Protein 5XLN (pdb70)

Secondary structure (DSSP, 8-state):
----PPTT--EEEEEEEEEEEE---TTSEEEEEEEEHHHHHHHHTTSPPGGG--SSEEEEEEETT--SSTTSTTTTT-EEEEEEEETT-HHHHHHHHHHHHHTTTT--TT-EEEEEEEE-SSEEEEEEEES-TT-HHHHHHHHHHHHHHH---TT---EEEETT-/---S----HHHHHHHHHHHHHTTS--

B-factor: mean 30.81, std 16.88, range [11.83, 110.29]

Foldseek 3Di:
DDAEDDPPFAFWPFKKWKWKAFPVLVNIGTDDIHTGPVVVVVSVVPDDQLLVDQGWMKMKMFGPPARPDCPGLQNVQKWKKKFKAFRPQRRLQVVLVVVCVRRVVLVLPQFWTIKMWTRDNGIIMIMTMTRHHPPVVSVVSNVVSSCVRRVDDPVGDMDMGRNVD/DDDPDDADPVRVVVVVVVVVPPPDPD

Organism: Homo sapiens (NCBI:txid9606)

Nearest PDB structures (foldseek):
  5xln-assembly1_A  TM=1.006E+00  e=6.085E-38  Homo sapiens
  5nvm-assembly2_C  TM=9.903E-01  e=6.032E-32  Homo sapiens
  5nvn-assembly2_C  TM=9.795E-01  e=1.051E-31  Homo sapiens
  5nvk-assembly1_A  TM=9.847E-01  e=4.905E-31  Homo sapiens
  5nvm-assembly1_A  TM=9.700E-01  e=2.816E-31  Homo sapiens

GO terms:
  GO:0005515 protein binding (F, IPI)
  GO:0000340 RNA 7-methylguanosine cap binding (F, IDA)
  GO:0045947 negative regulation of translational initiation (P, IDA)
  GO:0060339 negative regulation of type I interferon-mediated signaling pathway (P, IDA)
  GO:0072344 rescue of stalled cytosolic ribosome (P, IDA)
  GO:0017148 negative regulation of translation (P, IMP)
  GO:0035278 miRNA-mediated gene silencing by inhibition of translation (P, IDA)
  GO:0000932 P-body (C, IDA)
  GO:0005737 cytoplasm (C, IDA)
  GO:0031625 ubiquitin protein ligase binding (F, IPI)
  GO:0008135 translation factor activity, RNA binding (F, TAS)
  GO:0000339 RNA cap binding (F, TAS)
  GO:0005829 cytosol (C, TAS)
  GO:0005829 cytosol (C, IDA)
  GO:0098808 mRNA cap binding (F, IDA)
  GO:0003723 RNA binding (F, HDA)

CATH classification: 3.30.760.10

Structure (mmCIF, N/CA/C/O backbone):
data_5XLN
#
_entry.id   5XLN
#
_cell.length_a   49.369
_cell.length_b   60.569
_cell.length_c   85.237
_cell.angle_alpha   90.00
_cell.angle_beta   90.00
_cell.angle_gamma   90.00
#
_symmetry.space_group_name_H-M   'P 21 21 21'
#
loop_
_entity.id
_entity.type
_entity.pdbx_description
1 polymer 'Eukaryotic translation initiation factor 4E type 2'
2 polymer 'Threonine--tRNA ligase, cytoplasmic'
3 water water
#
loop_
_atom_site.group_PDB
_atom_site.id
_atom_site.type_symbol
_atom_site.label_atom_id
_atom_site.label_alt_id
_atom_site.label_comp_id
_atom_site.label_asym_id
_atom_site.label_entity_id
_atom_site.label_seq_id
_atom_site.pdbx_PDB_ins_code
_atom_site.Cartn_x
_atom_site.Cartn_y
_atom_site.Cartn_z
_atom_site.occupancy
_atom_site.B_iso_or_equiv
_atom_site.auth_seq_id
_atom_site.auth_comp_id
_atom_site.auth_asym_id
_atom_site.auth_atom_id
_atom_site.pdbx_PDB_model_num
ATOM 1 N N . LYS A 1 1 ? -10.838 -38.609 -6.963 1.00 49.36 45 LYS A N 1
ATOM 2 C CA . LYS A 1 1 ? -9.916 -37.623 -6.407 1.00 55.66 45 LYS A CA 1
ATOM 3 C C . LYS A 1 1 ? -9.405 -36.658 -7.486 1.00 44.29 45 LYS A C 1
ATOM 4 O O . LYS A 1 1 ? -8.726 -35.683 -7.179 1.00 46.64 45 LYS A O 1
ATOM 10 N N . ALA A 1 2 ? -9.728 -36.932 -8.747 1.00 36.52 46 ALA A N 1
ATOM 11 C CA . ALA A 1 2 ? -9.313 -36.056 -9.843 1.00 35.52 46 ALA A CA 1
ATOM 12 C C . ALA A 1 2 ? -9.896 -34.647 -9.692 1.00 27.67 46 ALA A C 1
ATOM 13 O O . ALA A 1 2 ? -11.072 -34.488 -9.388 1.00 27.66 46 ALA A O 1
ATOM 15 N N . VAL A 1 3 ? -9.073 -33.628 -9.919 1.00 24.27 47 VAL A N 1
ATOM 16 C CA . VAL A 1 3 ? -9.557 -32.255 -9.862 1.00 31.16 47 VAL A CA 1
ATOM 17 C C . VAL A 1 3 ? -10.250 -31.912 -11.182 1.00 24.40 47 VAL A C 1
ATOM 18 O O . VAL A 1 3 ? -9.661 -32.052 -12.255 1.00 20.73 47 VAL A O 1
ATOM 22 N N . VAL A 1 4 ? -11.507 -31.477 -11.101 1.00 19.68 48 VAL A N 1
ATOM 23 C CA . VAL A 1 4 ? -12.305 -31.193 -12.293 1.00 20.80 48 VAL A CA 1
ATOM 24 C C . VAL A 1 4 ? -13.098 -29.887 -12.138 1.00 25.46 48 VAL A C 1
ATOM 25 O O . VAL A 1 4 ? -13.358 -29.458 -11.016 1.00 24.43 48 VAL A O 1
ATOM 29 N N . PRO A 1 5 ? -13.484 -29.249 -13.266 1.00 22.89 49 PRO A N 1
ATOM 30 C CA . PRO A 1 5 ? -14.284 -28.020 -13.144 1.00 28.31 49 PRO A CA 1
ATOM 31 C C . PRO A 1 5 ? -15.608 -28.292 -12.429 1.00 31.43 49 PRO A C 1
ATOM 32 O O . PRO A 1 5 ? -16.224 -29.335 -12.648 1.00 26.72 49 PRO A O 1
ATOM 36 N N . GLY A 1 6 ? -16.025 -27.375 -11.567 1.00 25.14 50 GLY A N 1
ATOM 37 C CA . GLY A 1 6 ? -17.321 -27.485 -10.924 1.00 27.78 50 GLY A CA 1
ATOM 38 C C . GLY A 1 6 ? -18.431 -27.150 -11.897 1.00 34.32 50 GLY A C 1
ATOM 39 O O . GLY A 1 6 ? -18.177 -26.636 -12.986 1.00 30.10 50 GLY A O 1
ATOM 40 N N . PRO A 1 7 ? -19.679 -27.441 -11.511 1.00 42.14 51 PRO A N 1
ATOM 41 C CA . PRO A 1 7 ? -20.806 -27.109 -12.386 1.00 44.65 51 PRO A CA 1
ATOM 42 C C . PRO A 1 7 ? -20.874 -25.606 -12.665 1.00 33.95 51 PRO A C 1
ATOM 43 O O . PRO A 1 7 ? -20.628 -24.800 -11.765 1.00 38.01 51 PRO A O 1
ATOM 47 N N . ALA A 1 8 ? -21.167 -25.264 -13.915 1.00 27.29 52 ALA A N 1
ATOM 48 C CA . ALA A 1 8 ? -21.271 -23.883 -14.390 1.00 29.50 52 ALA A CA 1
ATOM 49 C C . ALA A 1 8 ? -19.959 -23.101 -14.300 1.00 28.52 52 ALA A C 1
ATOM 50 O O . ALA A 1 8 ? -19.960 -21.877 -14.431 1.00 34.98 52 ALA A O 1
ATOM 52 N N . GLU A 1 9 ? -18.841 -23.789 -14.084 1.00 25.68 53 GLU A N 1
ATOM 53 C CA . GLU A 1 9 ? -17.547 -23.100 -14.083 1.00 23.07 53 GLU A CA 1
ATOM 54 C C . GLU A 1 9 ? -16.924 -23.097 -15.485 1.00 26.47 53 GLU A C 1
ATOM 55 O O . GLU A 1 9 ? -17.319 -23.874 -16.358 1.00 26.95 53 GLU A O 1
ATOM 61 N N . HIS A 1 10 ? -15.970 -22.195 -15.700 1.00 20.89 54 HIS A N 1
ATOM 62 C CA . HIS A 1 10 ? -15.287 -22.060 -16.983 1.00 18.22 54 HIS A CA 1
ATOM 63 C C . HIS A 1 10 ? -14.040 -22.937 -16.981 1.00 19.38 54 HIS A C 1
ATOM 64 O O . HIS A 1 10 ? -13.054 -22.589 -16.353 1.00 20.39 54 HIS A O 1
ATOM 71 N N . PRO A 1 11 ? -14.085 -24.083 -17.678 1.00 18.63 55 PRO A N 1
ATOM 72 C CA . PRO A 1 11 ? -12.966 -25.031 -17.616 1.00 17.69 55 PRO A CA 1
ATOM 73 C C . PRO A 1 11 ? -11.673 -24.479 -18.197 1.00 22.77 55 PRO A C 1
ATOM 74 O O . PRO A 1 11 ? -11.703 -23.636 -19.090 1.00 20.23 55 PRO A O 1
ATOM 78 N N . LEU A 1 12 ? -10.552 -24.984 -17.700 1.00 17.55 56 LEU A N 1
ATOM 79 C CA . LEU A 1 12 ? -9.250 -24.680 -18.270 1.00 16.42 56 LEU A CA 1
ATOM 80 C C . LEU A 1 12 ? -8.845 -25.812 -19.210 1.00 18.56 56 LEU A C 1
ATOM 81 O O . LEU A 1 12 ? -9.362 -26.926 -19.111 1.00 18.46 56 LEU A O 1
ATOM 86 N N . GLN A 1 13 ? -7.912 -25.518 -20.108 1.00 18.84 57 GLN A N 1
ATOM 87 C CA . GLN A 1 13 ? -7.412 -26.504 -21.059 1.00 22.27 57 GLN A CA 1
ATOM 88 C C . GLN A 1 13 ? -6.548 -27.570 -20.367 1.00 21.49 57 GLN A C 1
ATOM 89 O O . GLN A 1 13 ? -6.426 -28.697 -20.856 1.00 17.89 57 GLN A O 1
ATOM 95 N N . TYR A 1 14 ? -5.938 -27.196 -19.241 1.00 19.33 58 TYR A N 1
ATOM 96 C CA . TYR A 1 14 ? -5.159 -28.124 -18.416 1.00 20.71 58 TYR A CA 1
ATOM 97 C C . TYR A 1 14 ? -5.459 -27.861 -16.955 1.00 19.90 58 TYR A C 1
ATOM 98 O O . TYR A 1 14 ? -5.857 -26.747 -16.609 1.00 18.41 58 TYR A O 1
ATOM 107 N N . ASN A 1 15 ? -5.262 -28.864 -16.102 1.00 17.16 59 ASN A N 1
ATOM 108 C CA . ASN A 1 15 ? -5.169 -28.608 -14.666 1.00 15.95 59 ASN A CA 1
ATOM 109 C C . ASN A 1 15 ? -3.836 -27.946 -14.407 1.00 13.23 59 ASN A C 1
ATOM 110 O O . ASN A 1 15 ? -2.856 -28.305 -15.062 1.00 17.04 59 ASN A O 1
ATOM 115 N N . TYR A 1 16 ? -3.799 -27.005 -13.460 1.00 12.86 60 TYR A N 1
ATOM 116 C CA . TYR A 1 16 ? -2.547 -26.379 -13.027 1.00 15.92 60 TYR A CA 1
ATOM 117 C C . TYR A 1 16 ? -2.381 -26.516 -11.528 1.00 17.95 60 TYR A C 1
ATOM 118 O O . TYR A 1 16 ? -3.363 -26.629 -10.800 1.00 16.87 60 TYR A O 1
ATOM 127 N N . THR A 1 17 ? -1.129 -26.449 -11.085 1.00 16.76 61 THR A N 1
ATOM 128 C CA . THR A 1 17 ? -0.773 -26.609 -9.681 1.00 12.73 61 THR A CA 1
ATOM 129 C C . THR A 1 17 ? 0.107 -25.442 -9.256 1.00 14.59 61 THR A C 1
ATOM 130 O O . THR A 1 17 ? 1.126 -25.188 -9.899 1.00 13.90 61 THR A O 1
ATOM 134 N N . PHE A 1 18 ? -0.290 -24.748 -8.187 1.00 15.84 62 PHE A N 1
ATOM 135 C CA . PHE A 1 18 ? 0.540 -23.725 -7.532 1.00 17.81 62 PHE A CA 1
ATOM 136 C C . PHE A 1 18 ? 1.534 -24.378 -6.588 1.00 16.55 62 PHE A C 1
ATOM 137 O O . PHE A 1 18 ? 1.158 -25.253 -5.796 1.00 18.00 62 PHE A O 1
ATOM 145 N N . TRP A 1 19 ? 2.784 -23.925 -6.653 1.00 15.87 63 TRP A N 1
ATOM 146 C CA . TRP A 1 19 ? 3.831 -24.324 -5.717 1.00 17.21 63 TRP A CA 1
ATOM 147 C C . TRP A 1 19 ? 4.475 -23.080 -5.113 1.00 13.66 63 TRP A C 1
ATOM 148 O O . TRP A 1 19 ? 4.363 -21.989 -5.661 1.00 17.65 63 TRP A O 1
ATOM 159 N N . TYR A 1 20 ? 5.200 -23.250 -4.016 1.00 15.37 64 TYR A N 1
ATOM 160 C CA . TYR A 1 20 ? 6.032 -22.155 -3.542 1.00 15.86 64 TYR A CA 1
ATOM 161 C C . TYR A 1 20 ? 7.327 -22.694 -2.980 1.00 16.26 64 TYR A C 1
ATOM 162 O O . TYR A 1 20 ? 7.444 -23.875 -2.652 1.00 22.37 64 TYR A O 1
ATOM 171 N N . SER A 1 21 ? 8.315 -21.821 -2.881 1.00 17.40 65 SER A N 1
ATOM 172 C CA . SER A 1 21 ? 9.470 -22.142 -2.074 1.00 19.02 65 SER A CA 1
ATOM 173 C C . SER A 1 21 ? 9.957 -20.869 -1.375 1.00 18.85 65 SER A C 1
ATOM 174 O O . SER A 1 21 ? 9.657 -19.742 -1.783 1.00 19.04 65 SER A O 1
ATOM 177 N N . ARG A 1 22 ? 10.645 -21.085 -0.271 1.00 21.28 66 ARG A N 1
ATOM 178 C CA . ARG A 1 22 ? 11.188 -20.013 0.543 1.00 21.45 66 ARG A CA 1
ATOM 179 C C . ARG A 1 22 ? 12.548 -20.493 1.026 1.00 27.49 66 ARG A C 1
ATOM 180 O O . ARG A 1 22 ? 12.667 -21.603 1.531 1.00 32.26 66 ARG A O 1
ATOM 188 N N . ARG A 1 23 ? 13.572 -19.672 0.845 1.00 25.96 67 ARG A N 1
ATOM 189 C CA . ARG A 1 23 ? 14.911 -20.045 1.250 1.00 28.95 67 ARG A CA 1
ATOM 190 C C . ARG A 1 23 ? 15.042 -19.875 2.758 1.00 29.84 67 ARG A C 1
ATOM 191 O O . ARG A 1 23 ? 14.956 -18.764 3.263 1.00 32.23 67 ARG A O 1
ATOM 199 N N . THR A 1 24 ? 15.218 -20.978 3.477 1.00 41.16 68 THR A N 1
ATOM 200 C CA . THR A 1 24 ? 15.278 -20.921 4.941 1.00 54.88 68 THR A CA 1
ATOM 201 C C . THR A 1 24 ? 16.416 -21.763 5.514 1.00 51.07 68 THR A C 1
ATOM 202 O O . THR A 1 24 ? 17.139 -22.430 4.774 1.00 46.82 68 THR A O 1
ATOM 206 N N . GLU A 1 35 ? 14.575 -32.068 -3.126 1.00 90.87 79 GLU A N 1
ATOM 207 C CA . GLU A 1 35 ? 13.474 -31.513 -3.906 1.00 91.42 79 GLU A CA 1
ATOM 208 C C . GLU A 1 35 ? 12.507 -30.738 -3.029 1.00 92.64 79 GLU A C 1
ATOM 209 O O . GLU A 1 35 ? 12.074 -29.643 -3.393 1.00 95.95 79 GLU A O 1
ATOM 215 N N . GLN A 1 36 ? 12.167 -31.310 -1.874 1.00 89.00 80 GLN A N 1
ATOM 216 C CA . GLN A 1 36 ? 11.072 -30.805 -1.041 1.00 86.80 80 GLN A CA 1
ATOM 217 C C . GLN A 1 36 ? 11.274 -29.373 -0.534 1.00 78.86 80 GLN A C 1
ATOM 218 O O . GLN A 1 36 ? 10.603 -28.926 0.398 1.00 83.96 80 GLN A O 1
ATOM 224 N N . ASN A 1 37 ? 12.211 -28.668 -1.154 1.00 66.05 81 ASN A N 1
ATOM 225 C CA . ASN A 1 37 ? 12.292 -27.222 -1.063 1.00 60.60 81 ASN A CA 1
ATOM 226 C C . ASN A 1 37 ? 11.045 -26.595 -1.694 1.00 47.00 81 ASN A C 1
ATOM 227 O O . ASN A 1 37 ? 10.545 -25.565 -1.229 1.00 47.82 81 ASN A O 1
ATOM 232 N N . ILE A 1 38 ? 10.534 -27.245 -2.741 1.00 28.57 82 ILE A N 1
ATOM 233 C CA . ILE A 1 38 ? 9.378 -26.734 -3.470 1.00 23.72 82 ILE A CA 1
ATOM 234 C C . ILE A 1 38 ? 8.109 -27.500 -3.103 1.00 36.23 82 ILE A C 1
ATOM 235 O O . ILE A 1 38 ? 7.991 -28.694 -3.403 1.00 32.49 82 ILE A O 1
ATOM 240 N N . LYS A 1 39 ? 7.154 -26.802 -2.488 1.00 23.73 83 LYS A N 1
ATOM 241 C CA . LYS A 1 39 ? 5.960 -27.439 -1.930 1.00 25.42 83 LYS A CA 1
ATOM 242 C C . LYS A 1 39 ? 4.670 -27.080 -2.659 1.00 25.55 83 LYS A C 1
ATOM 243 O O . LYS A 1 39 ? 4.475 -25.926 -3.043 1.00 20.91 83 LYS A O 1
ATOM 249 N N . GLN A 1 40 ? 3.775 -28.058 -2.816 1.00 23.02 84 GLN A N 1
ATOM 250 C CA . GLN A 1 40 ? 2.495 -27.820 -3.492 1.00 22.02 84 GLN A CA 1
ATOM 251 C C . GLN A 1 40 ? 1.538 -27.053 -2.611 1.00 22.43 84 GLN A C 1
ATOM 252 O O . GLN A 1 40 ? 1.447 -27.292 -1.402 1.00 26.16 84 GLN A O 1
ATOM 258 N N . ILE A 1 41 ? 0.802 -26.151 -3.235 1.00 15.69 85 ILE A N 1
ATOM 259 C CA . ILE A 1 41 ? -0.265 -25.419 -2.551 1.00 20.63 85 ILE A CA 1
ATOM 260 C C . ILE A 1 41 ? -1.618 -26.030 -2.920 1.00 24.01 85 ILE A C 1
ATOM 261 O O . ILE A 1 41 ? -2.459 -26.286 -2.063 1.00 21.84 85 ILE A O 1
ATOM 266 N N . GLY A 1 42 ? -1.821 -26.281 -4.207 1.00 21.70 86 GLY A N 1
ATOM 267 C CA . GLY A 1 42 ? -3.082 -26.856 -4.645 1.00 22.97 86 GLY A CA 1
ATOM 268 C C . GLY A 1 42 ? -3.237 -26.880 -6.148 1.00 20.67 86 GLY A C 1
ATOM 269 O O . GLY A 1 42 ? -2.467 -26.247 -6.858 1.00 15.60 86 GLY A O 1
ATOM 270 N N . THR A 1 43 ? -4.236 -27.618 -6.620 1.00 17.88 87 THR A N 1
ATOM 271 C CA . THR A 1 43 ? -4.456 -27.853 -8.047 1.00 23.23 87 THR A CA 1
ATOM 272 C C . THR A 1 43 ? -5.856 -27.369 -8.428 1.00 19.47 87 THR A C 1
ATOM 273 O O . THR A 1 43 ? -6.782 -27.535 -7.648 1.00 19.29 87 THR A O 1
ATOM 277 N N . PHE A 1 44 ? -6.012 -26.739 -9.597 1.00 17.35 88 PHE A N 1
ATOM 278 C CA . PHE A 1 44 ? -7.321 -26.232 -10.003 1.00 16.01 88 PHE A CA 1
ATOM 279 C C . PHE A 1 44 ? -7.590 -26.502 -11.481 1.00 18.79 88 PHE A C 1
ATOM 280 O O . PHE A 1 44 ? -6.662 -26.706 -12.256 1.00 18.72 88 PHE A O 1
ATOM 288 N N . ALA A 1 45 ? -8.866 -26.476 -11.859 1.00 17.30 89 ALA A N 1
ATOM 289 C CA . ALA A 1 45 ? -9.316 -26.966 -13.164 1.00 17.28 89 ALA A CA 1
ATOM 290 C C . ALA A 1 45 ? -10.163 -25.956 -13.925 1.00 16.99 89 ALA A C 1
ATOM 291 O O . ALA A 1 45 ? -10.588 -26.215 -15.048 1.00 19.91 89 ALA A O 1
ATOM 293 N N . SER A 1 46 ? -10.433 -24.812 -13.303 1.00 15.79 90 SER A N 1
ATOM 294 C CA . SER A 1 46 ? -11.314 -23.834 -13.920 1.00 14.04 90 SER A CA 1
ATOM 295 C C . SER A 1 46 ? -10.844 -22.423 -13.574 1.00 15.43 90 SER A C 1
ATOM 296 O O . SER A 1 46 ? -10.059 -22.232 -12.637 1.00 15.11 90 SER A O 1
ATOM 299 N N . VAL A 1 47 ? -11.337 -21.445 -14.327 1.00 14.99 91 VAL A N 1
ATOM 300 C CA . VAL A 1 47 ? -11.009 -20.049 -14.039 1.00 15.18 91 VAL A CA 1
ATOM 301 C C . VAL A 1 47 ? -11.477 -19.657 -12.634 1.00 16.48 91 VAL A C 1
ATOM 302 O O . VAL A 1 47 ? -10.760 -18.960 -11.909 1.00 14.35 91 VAL A O 1
ATOM 306 N N . GLU A 1 48 ? -12.663 -20.121 -12.240 1.00 19.45 92 GLU A N 1
ATOM 307 C CA . GLU A 1 48 ? -13.201 -19.770 -10.920 1.00 19.28 92 GLU A CA 1
ATOM 308 C C . 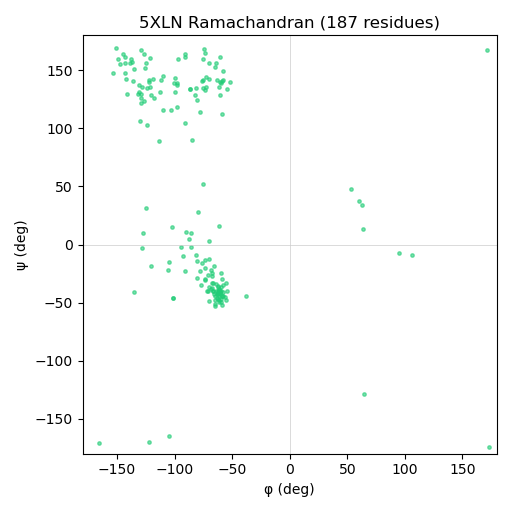GLU A 1 48 ? -12.331 -20.356 -9.808 1.00 24.32 92 GLU A C 1
ATOM 309 O O . GLU A 1 48 ? -12.009 -19.663 -8.835 1.00 19.41 92 GLU A O 1
ATOM 315 N N . GLN A 1 49 ? -11.936 -21.622 -9.950 1.00 17.24 93 GLN A N 1
ATOM 316 C CA . GLN A 1 49 ? -11.063 -22.246 -8.952 1.00 16.78 93 GLN A CA 1
ATOM 317 C C . GLN A 1 49 ? -9.722 -21.529 -8.875 1.00 15.95 93 GLN A C 1
ATOM 318 O O . GLN A 1 49 ? -9.134 -21.402 -7.794 1.00 17.37 93 GLN A O 1
ATOM 324 N N . PHE A 1 50 ? -9.226 -21.079 -10.025 1.00 15.31 94 PHE A N 1
ATOM 325 C CA . PHE A 1 50 ? -7.977 -20.323 -10.046 1.00 16.35 94 PHE A CA 1
ATOM 326 C C . PHE A 1 50 ? -8.080 -19.065 -9.185 1.00 18.35 94 PHE A C 1
ATOM 327 O O . PHE A 1 50 ? -7.224 -18.800 -8.337 1.00 17.79 94 PHE A O 1
ATOM 335 N N . TRP A 1 51 ? -9.109 -18.269 -9.433 1.00 17.27 95 TRP A N 1
ATOM 336 C CA . TRP A 1 51 ? -9.268 -17.025 -8.686 1.00 18.78 95 TRP A CA 1
ATOM 337 C C . TRP A 1 51 ? -9.452 -17.295 -7.188 1.00 22.47 95 TRP A C 1
ATOM 338 O O . TRP A 1 51 ? -8.985 -16.530 -6.346 1.00 18.33 95 TRP A O 1
ATOM 349 N N . ARG A 1 52 ? -10.137 -18.384 -6.859 1.00 18.46 96 ARG A N 1
ATOM 350 C CA . ARG A 1 52 ? -10.310 -18.760 -5.460 1.00 19.63 96 ARG A CA 1
ATOM 351 C C . ARG A 1 52 ? -8.955 -19.060 -4.820 1.00 19.76 96 ARG A C 1
ATOM 352 O O . ARG A 1 52 ? -8.670 -18.558 -3.742 1.00 20.50 96 ARG A O 1
ATOM 360 N N . PHE A 1 53 ? -8.104 -19.843 -5.490 1.00 18.57 97 PHE A N 1
ATOM 361 C CA . PHE A 1 53 ? -6.766 -20.110 -4.963 1.00 18.56 97 PHE A CA 1
ATOM 362 C C . PHE A 1 53 ? -5.967 -18.820 -4.837 1.00 17.39 97 PHE A C 1
ATOM 363 O O . PHE A 1 53 ? -5.349 -18.543 -3.822 1.00 19.73 97 PHE A O 1
ATOM 371 N N . TYR A 1 54 ? -5.976 -18.051 -5.914 1.00 14.89 98 TYR A N 1
ATOM 372 C CA . TYR A 1 54 ? -5.195 -16.827 -6.010 1.00 16.25 98 TYR A CA 1
ATOM 373 C C . TYR A 1 54 ? -5.543 -15.852 -4.898 1.00 17.82 98 TYR A C 1
ATOM 374 O O . TYR A 1 54 ? -4.678 -15.135 -4.393 1.00 18.18 98 TYR A O 1
ATOM 383 N N . SER A 1 55 ? -6.816 -15.833 -4.512 1.00 17.37 99 SER A N 1
ATOM 384 C CA . SER A 1 55 ? -7.291 -14.896 -3.498 1.00 17.08 99 SER A CA 1
ATOM 385 C C . SER A 1 55 ? -6.667 -15.165 -2.124 1.00 19.54 99 SER A C 1
ATOM 386 O O . SER A 1 55 ? -6.698 -14.303 -1.250 1.00 18.82 99 SER A O 1
ATOM 389 N N . HIS A 1 56 ? -6.119 -16.363 -1.932 1.00 17.91 100 HIS A N 1
ATOM 390 C CA . HIS A 1 56 ? -5.485 -16.702 -0.656 1.00 17.56 100 HIS A CA 1
ATOM 391 C C . HIS A 1 56 ? -3.988 -16.429 -0.640 1.00 22.30 100 HIS A C 1
ATOM 392 O O . HIS A 1 56 ? -3.362 -16.491 0.412 1.00 25.05 100 HIS A O 1
ATOM 399 N N . MET A 1 57 ? -3.405 -16.116 -1.792 1.00 20.58 101 MET A N 1
ATOM 400 C CA . MET A 1 57 ? -1.944 -16.006 -1.842 1.00 17.18 101 MET A CA 1
ATOM 401 C C . MET A 1 57 ? -1.484 -14.560 -1.735 1.00 21.38 101 MET A C 1
ATOM 402 O O . MET A 1 57 ? -2.086 -13.679 -2.332 1.00 19.32 101 MET A O 1
ATOM 407 N N . VAL A 1 58 ? -0.422 -14.326 -0.973 1.00 19.41 102 VAL A N 1
ATOM 408 C CA . VAL A 1 58 ? 0.211 -13.012 -0.946 1.00 21.14 102 VAL A CA 1
ATOM 409 C C . VAL A 1 58 ? 0.760 -12.697 -2.347 1.00 17.19 102 VAL A C 1
ATOM 410 O O . VAL A 1 58 ? 1.242 -13.588 -3.046 1.00 21.71 102 VAL A O 1
ATOM 414 N N . ARG A 1 59 ? 0.648 -11.447 -2.783 1.00 21.11 103 ARG A N 1
ATOM 415 C CA . ARG A 1 59 ? 1.228 -11.054 -4.066 1.00 22.14 103 ARG A CA 1
ATOM 416 C C . ARG A 1 59 ? 2.760 -11.056 -3.965 1.00 15.80 103 ARG A C 1
ATOM 417 O O . ARG A 1 59 ? 3.310 -10.695 -2.924 1.00 22.16 103 ARG A O 1
ATOM 425 N N . PRO A 1 60 ? 3.454 -11.484 -5.033 1.00 16.82 104 PRO A N 1
ATOM 426 C CA . PRO A 1 60 ? 4.908 -11.627 -4.902 1.00 21.61 104 PRO A CA 1
ATOM 427 C C . PRO A 1 60 ? 5.591 -10.315 -4.529 1.00 25.94 104 PRO A C 1
ATOM 428 O O . PRO A 1 60 ? 6.603 -10.350 -3.835 1.00 29.15 104 PRO A O 1
ATOM 432 N N . GLY A 1 61 ? 5.018 -9.185 -4.934 1.00 23.86 105 GLY A N 1
ATOM 433 C CA . GLY A 1 61 ? 5.567 -7.883 -4.581 1.00 25.78 105 GLY A CA 1
ATOM 434 C C . GLY A 1 61 ? 5.419 -7.521 -3.112 1.00 28.93 105 GLY A C 1
ATOM 435 O O . GLY A 1 61 ? 6.035 -6.564 -2.632 1.00 31.20 105 GLY A O 1
ATOM 436 N N . ASP A 1 62 ? 4.608 -8.280 -2.384 1.00 19.62 106 ASP A N 1
ATOM 437 C CA . ASP A 1 62 ? 4.419 -8.014 -0.963 1.00 26.31 106 ASP A CA 1
ATOM 438 C C . ASP A 1 62 ? 5.365 -8.853 -0.105 1.00 26.83 106 ASP A C 1
ATOM 439 O O . ASP A 1 62 ? 5.377 -8.729 1.116 1.00 29.70 106 ASP A O 1
ATOM 444 N N . LEU A 1 63 ? 6.159 -9.700 -0.753 1.00 24.58 107 LEU A N 1
ATOM 445 C CA . LEU A 1 63 ? 7.234 -10.433 -0.080 1.00 28.09 107 LEU A CA 1
ATOM 446 C C . LEU A 1 63 ? 8.584 -9.749 -0.320 1.00 27.63 107 LEU A C 1
ATOM 447 O O . LEU A 1 63 ? 8.825 -9.242 -1.412 1.00 31.19 107 LEU A O 1
ATOM 452 N N . THR A 1 64 ? 9.469 -9.747 0.677 1.00 28.85 108 THR A N 1
ATOM 453 C CA . THR A 1 64 ? 10.820 -9.208 0.469 1.00 28.04 108 THR A CA 1
ATOM 454 C C . THR A 1 64 ? 11.911 -10.257 0.732 1.00 31.83 108 THR A C 1
ATOM 455 O O . THR A 1 64 ? 13.050 -10.087 0.294 1.00 26.22 108 THR A O 1
ATOM 459 N N . GLY A 1 65 ? 11.562 -11.328 1.445 1.00 21.39 109 GLY A N 1
ATOM 460 C CA . GLY A 1 65 ? 12.485 -12.437 1.666 1.00 22.59 109 GLY A CA 1
ATOM 461 C C . GLY A 1 65 ? 12.633 -13.292 0.409 1.00 27.14 109 GLY A C 1
ATOM 462 O O . GLY A 1 65 ? 11.773 -13.256 -0.473 1.00 22.02 109 GLY A O 1
ATOM 463 N N . HIS A 1 66 ? 13.725 -14.054 0.332 1.00 18.72 110 HIS A N 1
ATOM 464 C CA . HIS A 1 66 ? 14.010 -14.931 -0.806 1.00 18.90 110 HIS A CA 1
ATOM 465 C C . HIS A 1 66 ? 12.874 -15.946 -0.986 1.00 17.56 110 HIS A C 1
ATOM 466 O O . HIS A 1 66 ? 12.682 -16.834 -0.145 1.00 20.26 110 HIS A O 1
ATOM 473 N N . SER A 1 67 ? 12.125 -15.820 -2.079 1.00 17.03 111 SER A N 1
ATOM 474 C CA . SER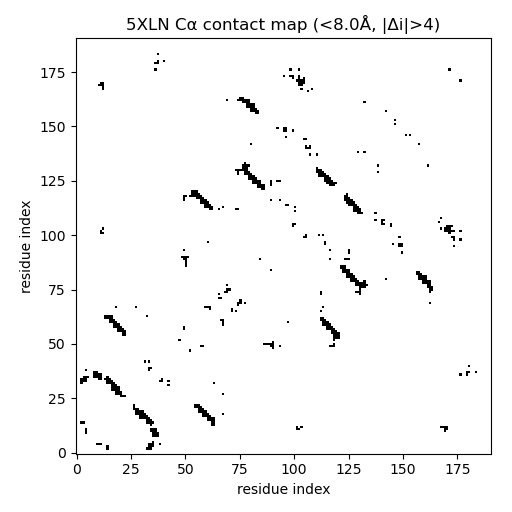 A 1 67 ? 10.912 -16.614 -2.285 1.00 18.19 111 SER A CA 1
ATOM 475 C C . SER A 1 67 ? 10.666 -16.890 -3.758 1.00 15.72 111 SER A C 1
ATOM 476 O O . SER A 1 67 ? 11.131 -16.142 -4.617 1.00 17.18 111 SER A O 1
ATOM 479 N N . ASP A 1 68 ? 9.875 -17.923 -4.034 1.00 17.12 112 ASP A N 1
ATOM 480 C CA . ASP A 1 68 ? 9.428 -18.207 -5.397 1.00 17.12 112 ASP A CA 1
ATOM 481 C C . ASP A 1 68 ? 7.993 -18.708 -5.371 1.00 19.46 112 ASP A C 1
ATOM 482 O O . ASP A 1 68 ? 7.626 -19.465 -4.472 1.00 17.35 112 ASP A O 1
ATOM 487 N N . PHE A 1 69 ? 7.197 -18.303 -6.361 1.00 15.72 113 PHE A N 1
ATOM 488 C CA . PHE A 1 69 ? 5.933 -18.988 -6.665 1.00 12.75 113 PHE A CA 1
ATOM 489 C C . PHE A 1 69 ? 6.114 -19.706 -7.994 1.00 13.93 113 PHE A C 1
ATOM 490 O O . PHE A 1 69 ? 6.765 -19.174 -8.898 1.00 17.15 113 PHE A O 1
ATOM 498 N N . HIS A 1 70 ? 5.488 -20.864 -8.131 1.00 13.75 114 HIS A N 1
ATOM 499 C CA . HIS A 1 70 ? 5.566 -21.630 -9.374 1.00 14.94 114 HIS A CA 1
ATOM 500 C C . HIS A 1 70 ? 4.151 -22.021 -9.756 1.00 13.84 114 HIS A C 1
ATOM 501 O O . HIS A 1 70 ? 3.365 -22.404 -8.892 1.00 17.65 114 HIS A O 1
ATOM 508 N N . LEU A 1 71 ? 3.821 -21.907 -11.039 1.00 14.74 115 LEU A N 1
ATOM 509 C CA . LEU A 1 71 ? 2.515 -22.334 -11.514 1.00 13.22 115 LEU A CA 1
ATOM 510 C C . LEU A 1 71 ? 2.737 -23.215 -12.718 1.00 15.88 115 LEU A C 1
ATOM 511 O O . LEU A 1 71 ? 3.112 -22.715 -13.780 1.00 13.19 115 LEU A O 1
ATOM 516 N N . PHE A 1 72 ? 2.543 -24.523 -12.541 1.00 16.61 116 PHE A N 1
ATOM 517 C CA . PHE A 1 72 ? 2.869 -25.496 -13.578 1.00 12.86 116 PHE A CA 1
ATOM 518 C C . PHE A 1 72 ? 1.677 -26.393 -13.910 1.00 16.05 116 PHE A C 1
ATOM 519 O O . PHE A 1 72 ? 0.811 -26.634 -13.068 1.00 14.62 116 PHE A O 1
ATOM 527 N N . LYS A 1 73 ? 1.636 -26.887 -15.142 1.00 16.85 117 LYS A N 1
ATOM 528 C CA . LYS A 1 73 ? 0.642 -27.900 -15.478 1.00 15.96 117 LYS A CA 1
ATOM 529 C C . LYS A 1 73 ? 0.699 -29.054 -14.479 1.00 17.75 117 LYS A C 1
ATOM 530 O O . LYS A 1 73 ? 1.774 -29.462 -14.046 1.00 15.66 117 LYS A O 1
ATOM 536 N N . GLU A 1 74 ? -0.464 -29.565 -14.102 1.00 16.42 118 GLU A N 1
ATOM 537 C CA . GLU A 1 74 ? -0.511 -30.698 -13.186 1.00 15.93 118 GLU A CA 1
ATOM 538 C C . GLU A 1 74 ? 0.341 -31.838 -13.731 1.00 19.82 118 GLU A C 1
ATOM 539 O O . GLU A 1 74 ? 0.282 -32.149 -14.924 1.00 21.84 118 GLU A O 1
ATOM 545 N N . GLY A 1 75 ? 1.161 -32.430 -12.871 1.00 20.80 119 GLY A N 1
ATOM 546 C CA . GLY A 1 75 ? 1.997 -33.543 -13.293 1.00 24.04 119 GLY A CA 1
ATOM 547 C C . GLY A 1 75 ? 3.398 -33.119 -13.700 1.00 25.69 119 GLY A C 1
ATOM 548 O O . GLY A 1 75 ? 4.252 -33.968 -13.975 1.00 25.64 119 GLY A O 1
ATOM 549 N N . ILE A 1 76 ? 3.635 -31.810 -13.769 1.00 19.03 120 ILE A N 1
ATOM 550 C CA . ILE A 1 76 ? 4.973 -31.300 -14.042 1.00 16.67 120 ILE A CA 1
ATOM 551 C C . ILE A 1 76 ? 5.549 -30.627 -12.803 1.00 18.81 120 ILE A C 1
ATOM 552 O O . ILE A 1 76 ? 5.019 -29.618 -12.320 1.00 20.37 120 ILE A O 1
ATOM 557 N N . LYS A 1 77 ? 6.630 -31.196 -12.284 1.00 21.68 121 LYS A N 1
ATOM 558 C CA . LYS A 1 77 ? 7.321 -30.614 -11.141 1.00 20.61 121 LYS A CA 1
ATOM 559 C C . LYS A 1 77 ? 8.132 -29.407 -11.599 1.00 16.47 121 LYS A C 1
ATOM 560 O O . LYS A 1 77 ? 8.730 -29.437 -12.676 1.00 21.41 121 LYS A O 1
ATOM 566 N N . PRO A 1 78 ? 8.154 -28.338 -10.790 1.00 17.46 122 PRO A N 1
ATOM 567 C CA . PRO A 1 78 ? 8.830 -27.102 -11.200 1.00 16.33 122 PRO A CA 1
ATOM 568 C C . PRO A 1 78 ? 10.337 -27.203 -11.125 1.00 24.36 122 PRO A C 1
ATOM 569 O O . PRO A 1 78 ? 10.982 -26.356 -10.498 1.00 21.14 122 PRO A O 1
ATOM 573 N N . MET A 1 79 ? 10.902 -28.230 -11.744 1.00 19.99 123 MET A N 1
ATOM 574 C CA . MET A 1 79 ? 12.348 -28.373 -11.743 1.00 26.49 123 MET A CA 1
ATOM 575 C C . MET A 1 79 ? 12.789 -28.921 -13.081 1.00 27.07 123 MET A C 1
ATOM 576 O O . MET A 1 79 ? 12.073 -29.698 -13.714 1.00 20.10 123 MET A O 1
ATOM 581 N N . TRP A 1 80 ? 13.974 -28.517 -13.512 1.00 26.31 124 TRP A N 1
ATOM 582 C CA . TRP A 1 80 ? 14.384 -28.795 -14.873 1.00 35.98 124 TRP A CA 1
ATOM 583 C C . TRP A 1 80 ? 14.630 -30.287 -15.089 1.00 30.25 124 TRP A C 1
ATOM 584 O O . TRP A 1 80 ? 14.558 -30.767 -16.215 1.00 35.42 124 TRP A O 1
ATOM 595 N N . GLU A 1 81 ? 14.881 -31.028 -14.012 1.00 25.73 125 GLU A N 1
ATOM 596 C CA . GLU A 1 81 ? 15.106 -32.467 -14.124 1.00 29.35 125 GLU A CA 1
ATOM 597 C C . GLU A 1 81 ? 13.825 -33.263 -14.409 1.00 29.00 125 GLU A C 1
ATOM 598 O O . GLU A 1 81 ? 13.897 -34.440 -14.773 1.00 28.57 125 GLU A O 1
ATOM 604 N N . ASP A 1 82 ? 12.664 -32.631 -14.245 1.00 22.52 126 ASP A N 1
ATOM 605 C CA . ASP A 1 82 ? 11.392 -33.266 -14.592 1.00 23.82 126 ASP A CA 1
ATOM 606 C C . ASP A 1 82 ? 11.418 -33.644 -16.075 1.00 21.49 126 ASP A C 1
ATOM 607 O O . ASP A 1 82 ? 11.946 -32.894 -16.903 1.00 22.20 126 ASP A O 1
ATOM 612 N N . ASP A 1 83 ? 10.861 -34.802 -16.412 1.00 22.40 127 ASP A N 1
ATOM 613 C CA . ASP A 1 83 ? 10.890 -35.279 -17.799 1.00 23.76 127 ASP A CA 1
ATOM 614 C C . ASP A 1 83 ? 10.303 -34.268 -18.785 1.00 20.73 127 ASP A C 1
ATOM 615 O O . ASP A 1 83 ? 10.740 -34.181 -19.926 1.00 22.76 127 ASP A O 1
ATOM 620 N N . ALA A 1 84 ? 9.312 -33.504 -18.345 1.00 18.54 128 ALA A N 1
ATOM 621 C CA . ALA A 1 84 ? 8.715 -32.484 -19.209 1.00 20.31 128 ALA A CA 1
ATOM 622 C C . ALA A 1 84 ? 9.621 -31.264 -19.401 1.00 25.31 128 ALA A C 1
ATOM 623 O O . ALA A 1 84 ? 9.441 -30.499 -20.357 1.00 23.96 128 ALA A O 1
ATOM 625 N N . ASN A 1 85 ? 10.578 -31.063 -18.497 1.00 22.41 129 ASN A N 1
ATOM 626 C CA . ASN A 1 85 ? 11.461 -29.891 -18.581 1.00 21.98 129 ASN A CA 1
ATOM 627 C C . ASN A 1 85 ? 12.879 -30.184 -19.068 1.00 23.53 129 ASN A C 1
ATOM 628 O O . ASN A 1 85 ? 13.614 -29.264 -19.415 1.00 24.37 129 ASN A O 1
ATOM 633 N N . LYS A 1 86 ? 13.257 -31.459 -19.066 1.00 24.59 130 LYS A N 1
ATOM 634 C CA . LYS A 1 86 ? 14.651 -31.861 -19.277 1.00 31.49 130 LYS A CA 1
ATOM 635 C C . LYS A 1 86 ? 15.248 -31.295 -20.568 1.00 25.99 130 LYS A C 1
ATOM 636 O O . LYS A 1 86 ? 16.401 -30.864 -20.590 1.00 28.84 130 LYS A O 1
ATOM 642 N N . ASN A 1 87 ? 14.460 -31.275 -21.636 1.00 20.96 131 ASN A N 1
ATOM 643 C CA . ASN A 1 87 ? 14.957 -30.779 -22.922 1.00 21.62 131 ASN A CA 1
ATOM 644 C C . ASN A 1 87 ? 14.488 -29.369 -23.241 1.00 21.71 131 ASN A C 1
ATOM 645 O O . ASN A 1 87 ? 14.577 -28.905 -24.388 1.00 23.13 131 ASN A O 1
ATOM 650 N N . GLY A 1 88 ? 13.986 -28.691 -22.214 1.00 19.57 132 GLY A N 1
ATOM 651 C CA . GLY A 1 88 ? 13.346 -27.402 -22.397 1.00 20.78 132 GLY A CA 1
ATOM 652 C C . GLY A 1 88 ? 14.202 -26.234 -21.956 1.00 25.50 132 GLY A C 1
ATOM 653 O O . GLY A 1 88 ? 15.410 -26.356 -21.758 1.00 22.11 132 GLY A O 1
ATOM 654 N N . GLY A 1 89 ? 13.560 -25.086 -21.800 1.00 21.04 133 GLY A N 1
ATOM 655 C CA . GLY A 1 89 ? 14.267 -23.870 -21.456 1.00 20.62 133 GLY A CA 1
ATOM 656 C C . GLY A 1 89 ? 13.245 -22.846 -21.013 1.00 18.62 133 GLY A C 1
ATOM 657 O O . GLY A 1 89 ? 12.071 -23.174 -20.825 1.00 18.89 133 GLY A O 1
ATOM 658 N N . LYS A 1 90 ? 13.678 -21.605 -20.839 1.00 16.75 134 LYS A N 1
ATOM 659 C CA . LYS A 1 90 ? 12.760 -20.596 -20.332 1.00 15.56 134 LYS A CA 1
ATOM 660 C C . LYS A 1 90 ? 13.163 -19.204 -20.779 1.00 18.76 134 LYS A C 1
ATOM 661 O O . LYS A 1 90 ? 14.350 -18.920 -20.941 1.00 20.59 134 LYS A O 1
ATOM 667 N N . TRP A 1 91 ? 12.161 -18.354 -20.983 1.00 16.46 135 TRP A N 1
ATOM 668 C CA . TRP A 1 91 ? 12.382 -16.926 -21.189 1.00 13.92 135 TRP A CA 1
ATOM 669 C C . TRP A 1 91 ? 12.429 -16.297 -19.807 1.00 19.01 135 TRP A C 1
ATOM 670 O O . TRP A 1 91 ? 11.579 -16.590 -18.986 1.00 18.99 135 TRP A O 1
ATOM 681 N N . ILE A 1 92 ? 13.408 -15.433 -19.568 1.00 17.20 136 ILE A N 1
ATOM 682 C CA . ILE A 1 92 ? 13.606 -14.803 -18.271 1.00 18.33 136 ILE A CA 1
ATOM 683 C C . ILE A 1 92 ? 13.540 -13.292 -18.406 1.00 19.09 136 ILE A C 1
ATOM 684 O O . ILE A 1 92 ? 14.132 -12.741 -19.335 1.00 20.39 136 ILE A O 1
ATOM 689 N N . ILE A 1 93 ? 12.835 -12.626 -17.494 1.00 20.01 137 ILE A N 1
ATOM 690 C CA . ILE A 1 93 ? 12.834 -11.170 -17.476 1.00 15.63 137 ILE A CA 1
ATOM 691 C C . ILE A 1 93 ? 13.158 -10.691 -16.073 1.00 19.80 137 ILE A C 1
ATOM 692 O O . ILE A 1 93 ? 12.450 -11.026 -15.121 1.00 18.35 137 ILE A O 1
ATOM 697 N N . ARG A 1 94 ? 14.228 -9.914 -15.949 1.00 18.17 138 ARG A N 1
ATOM 698 C CA . ARG A 1 94 ? 14.596 -9.317 -14.663 1.00 19.72 138 ARG A CA 1
ATOM 699 C C . ARG A 1 94 ? 13.867 -7.998 -14.452 1.00 24.29 138 ARG A C 1
ATOM 700 O O . ARG A 1 94 ? 13.827 -7.158 -15.353 1.00 24.90 138 ARG A O 1
ATOM 708 N N . LEU A 1 95 ? 13.311 -7.817 -13.256 1.00 17.76 139 LEU A N 1
ATOM 709 C CA . LEU A 1 95 ? 12.454 -6.677 -12.959 1.00 20.68 139 LEU A CA 1
ATOM 710 C C . LEU A 1 95 ? 12.952 -5.875 -11.777 1.00 22.85 139 LEU A C 1
ATOM 711 O O . LEU A 1 95 ? 13.270 -6.443 -10.734 1.00 21.37 139 LEU A O 1
ATOM 716 N N . ARG A 1 96 ? 12.971 -4.554 -11.909 1.00 20.09 140 ARG A N 1
ATOM 717 C CA . ARG A 1 96 ? 13.196 -3.725 -10.735 1.00 23.25 140 ARG A CA 1
ATOM 718 C C . ARG A 1 96 ? 12.027 -3.921 -9.772 1.00 20.11 140 ARG A C 1
ATOM 719 O O . ARG A 1 96 ? 10.936 -4.326 -10.179 1.00 19.06 140 ARG A O 1
ATOM 727 N N . LYS A 1 97 ? 12.261 -3.658 -8.494 1.00 22.33 141 LYS A N 1
ATOM 728 C CA . LYS A 1 97 ? 11.230 -3.839 -7.485 1.00 23.80 141 LYS A CA 1
ATOM 729 C C . LYS A 1 97 ? 9.999 -2.998 -7.801 1.00 27.68 141 LYS A C 1
ATOM 730 O O . LYS A 1 97 ? 10.120 -1.870 -8.267 1.00 26.12 141 LYS A O 1
ATOM 736 N N . GLY A 1 98 ? 8.820 -3.554 -7.547 1.00 26.09 142 GLY A N 1
ATOM 737 C CA . GLY A 1 98 ? 7.570 -2.848 -7.763 1.00 29.10 142 GLY A CA 1
ATOM 738 C C . GLY A 1 98 ? 6.774 -3.320 -8.974 1.00 25.12 142 GLY A C 1
ATOM 739 O O . GLY A 1 98 ? 5.621 -2.917 -9.142 1.00 25.96 142 GLY A O 1
ATOM 740 N N . LEU A 1 99 ? 7.376 -4.178 -9.803 1.00 17.50 143 LEU A N 1
ATOM 741 C CA . LEU A 1 99 ? 6.747 -4.645 -11.042 1.00 16.24 143 LEU A CA 1
ATOM 742 C C . LEU A 1 99 ? 6.234 -6.084 -10.986 1.00 18.68 143 LEU A C 1
ATOM 743 O O . LEU A 1 99 ? 5.351 -6.460 -11.761 1.00 20.93 143 LEU A O 1
ATOM 748 N N . ALA A 1 100 ? 6.776 -6.873 -10.069 1.00 18.60 144 ALA A N 1
ATOM 749 C CA . ALA A 1 100 ? 6.533 -8.318 -10.083 1.00 20.34 144 ALA A CA 1
ATOM 750 C C . ALA A 1 100 ? 5.056 -8.696 -9.902 1.00 22.40 144 ALA A C 1
ATOM 751 O O . ALA A 1 100 ? 4.564 -9.616 -10.571 1.00 18.02 144 ALA A O 1
ATOM 753 N N . SER A 1 101 ? 4.344 -8.007 -9.012 1.00 17.96 145 SER A N 1
ATOM 754 C CA . SER A 1 101 ? 2.955 -8.395 -8.750 1.00 19.85 145 SER A CA 1
ATOM 755 C C . SER A 1 101 ? 2.101 -8.286 -9.999 1.00 21.39 145 SER A C 1
ATOM 756 O O . SER A 1 101 ? 1.353 -9.205 -10.336 1.00 18.16 145 SER A O 1
ATOM 759 N N . ARG A 1 102 ? 2.217 -7.160 -10.691 1.00 16.45 146 ARG A N 1
ATOM 760 C CA . ARG A 1 102 ? 1.412 -6.954 -11.887 1.00 19.77 146 ARG A CA 1
ATOM 761 C C . ARG A 1 102 ? 1.884 -7.852 -13.027 1.00 17.72 146 ARG A C 1
ATOM 762 O O . ARG A 1 102 ? 1.067 -8.424 -13.753 1.00 17.37 146 ARG A O 1
ATOM 770 N N . CYS A 1 103 ? 3.194 -8.005 -13.172 1.00 16.65 147 CYS A N 1
ATOM 771 C CA . CYS A 1 103 ? 3.704 -8.843 -14.252 1.00 17.84 147 CYS A CA 1
ATOM 772 C C . CYS A 1 103 ? 3.357 -10.314 -14.055 1.00 17.13 147 CYS A C 1
ATOM 773 O O . CYS A 1 103 ? 3.050 -11.009 -15.013 1.00 16.52 147 CYS A O 1
ATOM 776 N N . TRP A 1 104 ? 3.442 -10.787 -12.818 1.00 18.25 148 TRP A N 1
ATOM 777 C CA . TRP A 1 104 ? 3.074 -12.174 -12.498 1.00 14.75 148 TRP A CA 1
ATOM 778 C C . TRP A 1 104 ? 1.615 -12.426 -12.865 1.00 18.81 148 TRP A C 1
ATOM 779 O O . TRP A 1 104 ? 1.282 -13.411 -13.523 1.00 16.92 148 TRP A O 1
ATOM 790 N N . GLU A 1 105 ? 0.743 -11.532 -12.426 1.00 15.75 149 GLU A N 1
ATOM 791 C CA . GLU A 1 105 ? -0.676 -11.683 -12.733 1.00 17.17 149 GLU A CA 1
ATOM 792 C C . GLU A 1 105 ? -0.909 -11.692 -14.240 1.00 16.38 149 GLU A C 1
ATOM 793 O O . GLU A 1 105 ? -1.607 -12.564 -14.748 1.00 15.05 149 GLU A O 1
ATOM 799 N N . ASN A 1 106 ? -0.304 -10.754 -14.968 1.00 15.92 150 ASN A N 1
ATOM 800 C CA . ASN A 1 106 ? -0.474 -10.731 -16.425 1.00 17.37 150 ASN A CA 1
ATOM 801 C C . ASN A 1 106 ? 0.035 -12.025 -17.072 1.00 16.41 150 ASN A C 1
ATOM 802 O O . ASN A 1 106 ? -0.615 -12.594 -17.956 1.00 15.39 150 ASN A O 1
ATOM 807 N N . LEU A 1 107 ? 1.173 -12.511 -16.600 1.00 13.37 151 LEU A N 1
ATOM 808 C CA . LEU A 1 107 ? 1.749 -13.727 -17.176 1.00 12.59 151 LEU A CA 1
ATOM 809 C C . LEU A 1 107 ? 0.863 -14.951 -16.946 1.00 14.32 151 LEU A C 1
ATOM 810 O O . LEU A 1 107 ? 0.608 -15.738 -17.872 1.00 15.79 151 LEU A O 1
ATOM 815 N N . ILE A 1 108 ? 0.400 -15.157 -15.716 1.00 14.36 152 ILE A N 1
ATOM 816 C CA . ILE A 1 108 ? -0.324 -16.398 -15.466 1.00 14.72 152 ILE A CA 1
ATOM 817 C C . ILE A 1 108 ? -1.712 -16.346 -16.097 1.00 15.39 152 ILE A C 1
ATOM 818 O O . ILE A 1 108 ? -2.228 -17.381 -16.520 1.00 17.26 152 ILE A O 1
ATOM 823 N N . LEU A 1 109 ? -2.315 -15.159 -16.196 1.00 14.13 153 LEU A N 1
ATOM 824 C CA . LEU A 1 109 ? -3.598 -15.070 -16.902 1.00 12.45 153 LEU A CA 1
ATOM 825 C C . LEU A 1 109 ? -3.432 -15.467 -18.369 1.00 14.92 153 LEU A C 1
ATOM 826 O O . LEU A 1 109 ? -4.267 -16.190 -18.920 1.00 16.98 153 LEU A O 1
ATOM 831 N N . ALA A 1 110 ? -2.356 -15.000 -18.997 1.00 15.45 154 ALA A N 1
ATOM 832 C CA . ALA A 1 110 ? -2.071 -15.373 -20.383 1.00 15.17 154 ALA A CA 1
ATOM 833 C C . ALA A 1 110 ? -1.818 -16.878 -20.537 1.00 15.71 154 ALA A C 1
ATOM 834 O O . ALA A 1 110 ? -2.270 -17.502 -21.504 1.00 16.00 154 ALA A O 1
ATOM 836 N N . MET A 1 111 ? -1.067 -17.451 -19.604 1.00 16.13 155 MET A N 1
ATOM 837 C CA . MET A 1 111 ? -0.767 -18.880 -19.662 1.00 17.28 155 MET A CA 1
ATOM 838 C C . MET A 1 111 ? -2.045 -19.698 -19.492 1.00 19.26 155 MET A C 1
ATOM 839 O O . MET A 1 111 ? -2.360 -20.574 -20.306 1.00 16.36 155 MET A O 1
ATOM 844 N N . LEU A 1 112 ? -2.799 -19.394 -18.439 1.00 14.66 156 LEU A N 1
ATOM 845 C CA . LEU A 1 112 ? -4.040 -20.124 -18.169 1.00 17.26 156 LEU A CA 1
ATOM 846 C C . LEU A 1 112 ? -5.033 -19.997 -19.312 1.00 16.16 156 LEU A C 1
ATOM 847 O O . LEU A 1 112 ? -5.758 -20.948 -19.618 1.00 18.87 156 LEU A O 1
ATOM 852 N N . GLY A 1 113 ? -5.070 -18.822 -19.932 1.00 19.77 157 GLY A N 1
ATOM 853 C CA . GLY A 1 113 ? -6.036 -18.561 -20.993 1.00 15.80 157 GLY A CA 1
ATOM 854 C C . GLY A 1 113 ? -5.575 -19.016 -22.369 1.00 18.83 157 GLY A C 1
ATOM 855 O O . GLY A 1 113 ? -6.205 -18.679 -23.376 1.00 21.49 157 GLY A O 1
ATOM 856 N N . GLU A 1 114 ? -4.473 -19.761 -22.412 1.00 18.78 158 GLU A N 1
ATOM 857 C CA . GLU A 1 114 ? -3.964 -20.348 -23.662 1.00 16.42 158 GLU A CA 1
ATOM 858 C C . GLU A 1 114 ? -3.557 -19.301 -24.695 1.00 23.40 158 GLU A C 1
ATOM 859 O O . GLU A 1 114 ? -3.688 -19.514 -25.899 1.00 24.95 158 GLU A O 1
ATOM 865 N N . GLN A 1 115 ? -3.048 -18.174 -24.225 1.00 18.26 159 GLN A N 1
ATOM 866 C CA . GLN A 1 115 ? -2.707 -17.081 -25.122 1.00 17.67 159 GLN A CA 1
ATOM 867 C C . GLN A 1 115 ? -1.401 -17.305 -25.898 1.00 22.00 159 GLN A C 1
ATOM 868 O O . GLN A 1 115 ? -1.149 -16.617 -26.891 1.00 22.57 159 GLN A O 1
ATOM 874 N N . PHE A 1 116 ? -0.568 -18.256 -25.478 1.00 17.29 160 PHE A N 1
ATOM 875 C CA . PHE A 1 116 ? 0.713 -18.425 -26.176 1.00 22.59 160 PHE A CA 1
ATOM 876 C C . PHE A 1 116 ? 0.601 -19.171 -27.512 1.00 26.46 160 PHE A C 1
ATOM 877 O O . PHE A 1 116 ? 1.460 -19.024 -28.383 1.00 27.81 160 PHE A O 1
ATOM 885 N N . MET A 1 117 ? -0.454 -19.957 -27.675 1.00 25.12 161 MET A N 1
ATOM 886 C CA . MET A 1 117 ? -0.725 -20.625 -28.959 1.00 22.61 161 MET A CA 1
ATOM 887 C C . MET A 1 117 ? 0.459 -21.432 -29.482 1.00 28.11 161 MET A C 1
ATOM 888 O O . MET A 1 117 ? 0.830 -21.321 -30.656 1.00 27.08 161 MET A O 1
ATOM 893 N N . VAL A 1 118 ? 1.050 -22.242 -28.609 1.00 24.39 162 VAL A N 1
ATOM 894 C CA . VAL A 1 118 ? 2.183 -23.078 -28.987 1.00 23.33 162 VAL A CA 1
ATOM 895 C C . VAL A 1 118 ? 1.888 -24.536 -28.659 1.00 31.25 162 VAL A C 1
ATOM 896 O O . VAL A 1 118 ? 2.795 -25.313 -28.340 1.00 27.81 162 VAL A O 1
ATOM 900 N N . GLY A 1 119 ? 0.613 -24.897 -28.740 1.00 30.65 163 GLY A N 1
ATOM 901 C CA . GLY A 1 119 ? 0.198 -26.273 -28.525 1.00 31.91 163 GLY A CA 1
ATOM 902 C C . GLY A 1 119 ? 0.481 -26.700 -27.105 1.00 30.18 163 GLY A C 1
ATOM 903 O O . GLY A 1 119 ? 0.117 -26.002 -26.166 1.00 26.40 163 GLY A O 1
ATOM 904 N N . GLU A 1 120 ? 1.157 -27.835 -26.952 1.00 29.45 164 GLU A N 1
ATOM 905 C CA . GLU A 1 120 ? 1.435 -28.402 -25.635 1.00 33.33 164 GLU A CA 1
ATOM 906 C C . GLU A 1 120 ? 2.718 -27.880 -25.006 1.00 24.91 164 GLU A C 1
ATOM 907 O O . GLU A 1 120 ? 3.113 -28.348 -23.948 1.00 22.69 164 GLU A O 1
ATOM 913 N N . GLU A 1 121 ? 3.374 -26.927 -25.657 1.00 21.01 165 GLU A N 1
ATOM 914 C CA . GLU A 1 121 ? 4.744 -26.577 -25.291 1.00 18.14 165 GLU A CA 1
ATOM 915 C C . GLU A 1 121 ? 4.935 -25.908 -23.929 1.00 19.81 165 GLU A C 1
ATOM 916 O O . GLU A 1 121 ? 6.024 -25.969 -23.373 1.00 22.78 165 GLU A O 1
ATOM 922 N N . ILE A 1 122 ? 3.915 -25.248 -23.395 1.00 20.21 166 ILE A N 1
ATOM 923 C CA . ILE A 1 122 ? 4.126 -24.530 -22.139 1.00 18.57 166 ILE A CA 1
ATOM 924 C C . ILE A 1 122 ? 4.185 -25.513 -20.961 1.00 23.91 166 ILE A C 1
ATOM 925 O O . ILE A 1 122 ? 3.360 -26.425 -20.864 1.00 20.98 166 ILE A O 1
ATOM 930 N N . CYS A 1 123 ? 5.163 -25.337 -20.075 1.00 17.54 167 CYS A N 1
ATOM 931 C CA . CYS A 1 123 ? 5.253 -26.158 -18.860 1.00 14.69 167 CYS A CA 1
ATOM 932 C C . CYS A 1 123 ? 4.740 -25.421 -17.638 1.00 18.11 167 CYS A C 1
ATOM 933 O O . CYS A 1 123 ? 3.988 -25.970 -16.829 1.00 15.34 167 CYS A O 1
ATOM 936 N N . GLY A 1 124 ? 5.158 -24.174 -17.492 1.00 12.90 168 GLY A N 1
ATOM 937 C CA . GLY A 1 124 ? 4.717 -23.402 -16.342 1.00 14.27 168 GLY A CA 1
ATOM 938 C C . GLY A 1 124 ? 5.433 -22.074 -16.257 1.00 16.00 168 GLY A C 1
ATOM 939 O O . GLY A 1 124 ? 6.198 -21.727 -17.152 1.00 16.85 168 GLY A O 1
ATOM 940 N N . ALA A 1 125 ? 5.187 -21.348 -15.168 1.00 14.49 169 ALA A N 1
ATOM 941 C CA . ALA A 1 125 ? 5.703 -19.996 -14.979 1.00 15.37 169 ALA A CA 1
ATOM 942 C C . ALA A 1 125 ? 6.244 -19.869 -13.561 1.00 16.79 169 ALA A C 1
ATOM 943 O O . ALA A 1 125 ? 5.752 -20.534 -12.662 1.00 13.72 169 ALA A O 1
ATOM 945 N N . VAL A 1 126 ? 7.237 -19.001 -13.363 1.00 13.25 170 VAL A N 1
ATOM 946 C CA . VAL A 1 126 ? 7.840 -18.806 -12.045 1.00 11.93 170 VAL A CA 1
ATOM 947 C C . VAL A 1 126 ? 8.026 -17.316 -11.806 1.00 19.51 170 VAL A C 1
ATOM 948 O O . VAL A 1 126 ? 8.366 -16.582 -12.739 1.00 16.26 170 VAL A O 1
ATOM 952 N N . VAL A 1 127 ? 7.772 -16.871 -10.575 1.00 14.96 171 VAL A N 1
ATOM 953 C CA . VAL A 1 127 ? 8.180 -15.535 -10.165 1.00 14.65 171 VAL A CA 1
ATOM 954 C C . VAL A 1 127 ? 9.112 -15.718 -8.979 1.00 15.45 171 VAL A C 1
ATOM 955 O O . VAL A 1 127 ? 8.797 -16.444 -8.033 1.00 13.11 171 VAL A O 1
ATOM 959 N N . SER A 1 128 ? 10.279 -15.091 -9.065 1.00 15.20 172 SER A N 1
ATOM 960 C CA . SER A 1 128 ? 11.314 -15.199 -8.047 1.00 18.80 172 SER A CA 1
ATOM 961 C C . SER A 1 128 ? 11.594 -13.854 -7.417 1.00 22.13 172 SER A C 1
ATOM 962 O O . SER A 1 128 ? 11.876 -12.888 -8.114 1.00 20.19 172 SER A O 1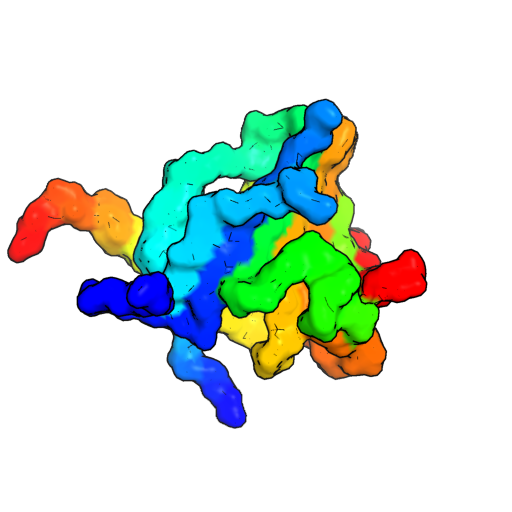
ATOM 965 N N . VAL A 1 129 ? 11.519 -13.814 -6.095 1.00 16.07 173 VAL A N 1
ATOM 966 C CA . VAL A 1 129 ? 11.757 -12.586 -5.348 1.00 18.38 173 VAL A CA 1
ATOM 967 C C . VAL A 1 129 ? 13.185 -12.621 -4.862 1.00 20.29 173 VAL A C 1
ATOM 968 O O . VAL A 1 129 ? 13.554 -13.515 -4.111 1.00 17.41 173 VAL A O 1
ATOM 972 N N . ARG A 1 130 ? 13.997 -11.667 -5.299 1.00 15.81 174 ARG A N 1
ATOM 973 C CA . ARG A 1 130 ? 15.389 -11.669 -4.902 1.00 19.70 174 ARG A CA 1
ATOM 974 C C . ARG A 1 130 ? 15.717 -10.343 -4.208 1.00 18.03 174 ARG A C 1
ATOM 975 O O . A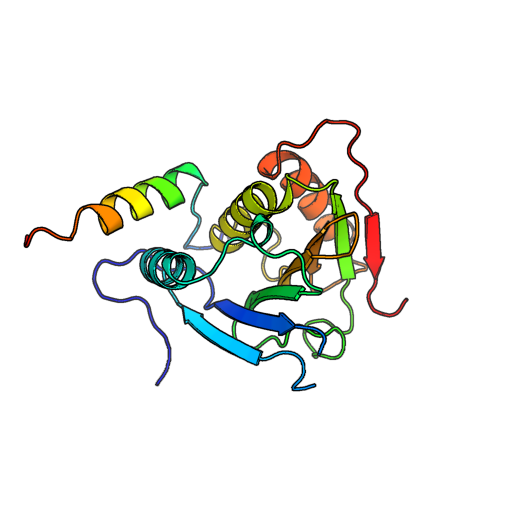RG A 1 130 ? 14.815 -9.574 -3.877 1.00 21.05 174 ARG A O 1
ATOM 983 N N . PHE A 1 131 ? 17.000 -10.105 -3.961 1.00 17.08 175 PHE A N 1
ATOM 984 C CA . PHE A 1 131 ? 17.414 -9.034 -3.052 1.00 18.65 175 PHE A CA 1
ATOM 985 C C . PHE A 1 131 ? 17.048 -7.641 -3.562 1.00 27.71 175 PHE A C 1
ATOM 986 O O . PHE A 1 131 ? 16.412 -6.860 -2.845 1.00 22.96 175 PHE A O 1
ATOM 994 N N . GLN A 1 132 ? 17.450 -7.326 -4.789 1.00 23.67 176 GLN A N 1
ATOM 995 C CA . GLN A 1 132 ? 17.187 -5.996 -5.341 1.00 25.98 176 GLN A CA 1
ATOM 996 C C . GLN A 1 132 ? 16.494 -6.060 -6.695 1.00 24.04 176 GLN A C 1
ATOM 997 O O . GLN A 1 132 ? 16.343 -5.043 -7.376 1.00 24.72 176 GLN A O 1
ATOM 1003 N N . GLU A 1 133 ? 16.061 -7.257 -7.070 1.00 21.79 177 GLU A N 1
ATOM 1004 C CA . 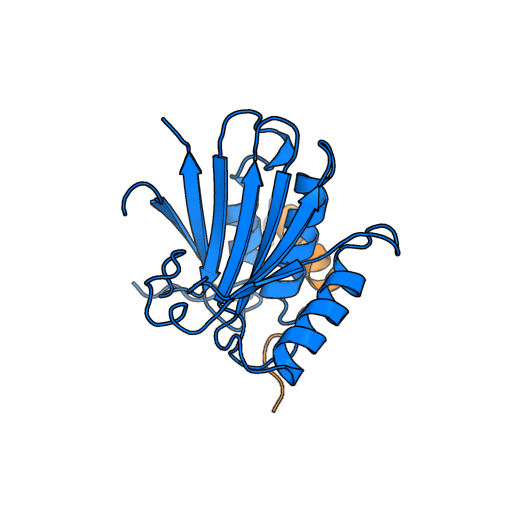GLU A 1 133 ? 15.254 -7.416 -8.262 1.00 20.89 177 GLU A CA 1
ATOM 1005 C C . GLU A 1 133 ? 14.335 -8.603 -8.089 1.00 25.45 177 GLU A C 1
ATOM 1006 O O . GLU A 1 133 ? 14.482 -9.387 -7.153 1.00 19.76 177 GLU A O 1
ATOM 1012 N N . ASP A 1 134 ? 13.384 -8.728 -9.003 1.00 20.85 178 ASP A N 1
ATOM 1013 C CA . ASP A 1 134 ? 12.595 -9.937 -9.099 1.00 16.61 178 ASP A CA 1
ATOM 1014 C C . ASP A 1 134 ? 12.768 -10.498 -10.484 1.00 23.79 178 ASP A C 1
ATOM 1015 O O . ASP A 1 134 ? 13.202 -9.795 -11.402 1.00 20.63 178 ASP A O 1
ATOM 1020 N N . ILE A 1 135 ? 12.451 -11.779 -10.630 1.00 16.06 179 ILE A N 1
ATOM 1021 C CA . ILE A 1 135 ? 12.629 -12.432 -11.909 1.00 14.76 179 ILE A CA 1
ATOM 1022 C C . ILE A 1 135 ? 11.371 -13.183 -12.268 1.00 20.67 179 ILE A C 1
ATOM 1023 O O . ILE A 1 135 ? 10.843 -13.939 -11.458 1.00 23.37 179 ILE A O 1
ATOM 1028 N N . ILE A 1 136 ? 10.898 -12.988 -13.489 1.00 16.92 180 ILE A N 1
ATOM 1029 C CA . ILE A 1 136 ? 9.756 -13.742 -13.944 1.00 16.20 180 ILE A CA 1
ATOM 1030 C C . ILE A 1 136 ? 10.166 -14.586 -15.154 1.00 18.34 180 ILE A C 1
ATOM 1031 O O . ILE A 1 136 ? 10.987 -14.173 -15.970 1.00 17.64 180 ILE A O 1
ATOM 1036 N N . SER A 1 137 ? 9.629 -15.797 -15.241 1.00 15.32 181 SER A N 1
ATOM 1037 C CA . SER A 1 137 ? 9.993 -16.663 -16.344 1.00 17.18 181 SER A CA 1
ATOM 1038 C C . SER A 1 137 ? 8.848 -17.560 -16.761 1.00 17.09 181 SER A C 1
ATOM 1039 O O . SER A 1 137 ? 7.925 -17.826 -15.983 1.00 17.29 181 SER A O 1
ATOM 1042 N N . ILE A 1 138 ? 8.900 -17.991 -18.014 1.00 17.57 182 ILE A N 1
ATOM 1043 C CA . ILE A 1 138 ? 7.939 -18.971 -18.514 1.00 13.89 182 ILE A CA 1
ATOM 1044 C C . ILE A 1 138 ? 8.740 -20.087 -19.178 1.00 15.46 182 ILE A C 1
ATOM 1045 O O . ILE A 1 138 ? 9.645 -19.831 -19.987 1.00 16.85 182 ILE A O 1
ATOM 1050 N N . TRP A 1 139 ? 8.419 -21.318 -18.787 1.00 17.33 183 TRP A N 1
ATOM 1051 C CA . TRP A 1 139 ? 9.143 -22.517 -19.203 1.00 17.51 183 TRP A CA 1
ATOM 1052 C C . TRP A 1 139 ? 8.418 -23.257 -20.320 1.00 15.37 183 TRP A C 1
ATOM 1053 O O . TRP A 1 139 ? 7.196 -23.421 -20.254 1.00 16.90 183 TRP A O 1
ATOM 1064 N N . ASN A 1 140 ? 9.161 -23.747 -21.316 1.00 17.64 184 ASN A N 1
ATOM 1065 C CA . ASN A 1 140 ? 8.550 -24.570 -22.362 1.00 17.24 184 ASN A CA 1
ATOM 1066 C C . ASN A 1 140 ? 9.319 -25.881 -22.578 1.00 19.75 184 ASN A C 1
ATOM 1067 O O . ASN A 1 140 ? 10.431 -26.040 -22.093 1.00 19.59 184 ASN A O 1
ATOM 1072 N N . LYS A 1 141 ? 8.718 -26.817 -23.304 1.00 17.51 185 LYS A N 1
ATOM 1073 C CA . LYS A 1 141 ? 9.231 -28.193 -23.349 1.00 19.29 185 LYS A CA 1
ATOM 1074 C C . LYS A 1 141 ? 10.463 -28.389 -24.240 1.00 20.24 185 LYS A C 1
ATOM 1075 O O . LYS A 1 141 ? 11.334 -29.220 -23.948 1.00 24.06 185 LYS A O 1
ATOM 1081 N N . THR A 1 142 ? 10.526 -27.648 -25.340 1.00 21.20 186 THR A N 1
ATOM 1082 C CA . THR A 1 142 ? 11.547 -27.920 -26.349 1.00 24.72 186 THR A CA 1
ATOM 1083 C C . THR A 1 142 ? 12.381 -26.675 -26.624 1.00 27.08 186 THR A C 1
ATOM 1084 O O . THR A 1 142 ? 11.939 -25.758 -27.312 1.00 28.59 186 THR A O 1
ATOM 1088 N N . ALA A 1 143 ? 13.587 -26.635 -26.068 1.00 27.00 187 ALA A N 1
ATOM 1089 C CA . ALA A 1 143 ? 14.407 -25.435 -26.185 1.00 26.28 187 ALA A CA 1
ATOM 1090 C C . ALA A 1 143 ? 14.866 -25.202 -27.631 1.00 30.80 187 ALA A C 1
ATOM 1091 O O . ALA A 1 143 ? 15.082 -24.064 -28.044 1.00 29.53 187 ALA A O 1
ATOM 1093 N N . SER A 1 144 ? 14.983 -26.272 -28.413 1.00 30.13 188 SER A N 1
ATOM 1094 C CA . SER A 1 144 ? 15.506 -26.145 -29.773 1.00 30.01 188 SER A CA 1
ATOM 1095 C C . SER A 1 144 ? 14.424 -25.790 -30.799 1.00 37.45 188 SER A C 1
ATOM 1096 O O . SER A 1 144 ? 14.719 -25.610 -31.983 1.00 39.72 188 SER A O 1
ATOM 1099 N N . ASP A 1 145 ? 13.176 -25.695 -30.350 1.00 30.52 189 ASP A N 1
ATOM 1100 C CA . ASP A 1 145 ? 12.073 -25.346 -31.240 1.00 27.83 189 ASP A CA 1
ATOM 1101 C C . ASP A 1 145 ? 11.975 -23.828 -31.373 1.00 36.03 189 ASP A C 1
ATOM 1102 O O . ASP A 1 145 ? 11.258 -23.173 -30.614 1.00 28.49 189 ASP A O 1
ATOM 1107 N N . GLN A 1 146 ? 12.680 -23.277 -32.357 1.00 33.51 190 GLN A N 1
ATOM 1108 C CA . GLN A 1 146 ? 12.791 -21.829 -32.502 1.00 34.64 190 GLN A CA 1
ATOM 1109 C C . GLN A 1 146 ? 11.470 -21.146 -32.857 1.00 33.93 190 GLN A C 1
ATOM 1110 O O . GLN A 1 146 ? 11.234 -20.010 -32.452 1.00 29.86 190 GLN A O 1
ATOM 1116 N N . ALA A 1 147 ? 10.609 -21.824 -33.614 1.00 37.09 191 ALA A N 1
ATOM 1117 C CA . ALA A 1 147 ? 9.297 -21.261 -33.919 1.00 37.95 191 ALA A CA 1
ATOM 1118 C C . ALA A 1 147 ? 8.503 -21.065 -32.627 1.00 33.99 191 ALA A C 1
ATOM 1119 O O . ALA A 1 147 ? 7.828 -20.047 -32.439 1.00 27.19 191 ALA A O 1
ATOM 1121 N N . THR A 1 148 ? 8.600 -22.043 -31.735 1.00 28.41 192 THR A N 1
ATOM 1122 C CA . THR A 1 148 ? 7.879 -21.982 -30.475 1.00 29.42 192 THR A CA 1
ATOM 1123 C C . THR A 1 148 ? 8.466 -20.904 -29.569 1.00 23.36 192 THR A C 1
ATOM 1124 O O . THR A 1 148 ? 7.732 -20.082 -29.028 1.00 23.88 192 THR A O 1
ATOM 1128 N N . THR A 1 149 ? 9.786 -20.891 -29.402 1.00 23.42 193 THR A N 1
ATOM 1129 C CA . THR A 1 149 ? 10.365 -19.942 -28.454 1.00 24.79 193 THR A CA 1
ATOM 1130 C C . THR A 1 149 ? 10.192 -18.504 -28.949 1.00 23.79 193 THR A C 1
ATOM 1131 O O . THR A 1 149 ? 9.999 -17.588 -28.151 1.00 25.25 193 THR A O 1
ATOM 1135 N N . ALA A 1 150 ? 10.223 -18.313 -30.267 1.00 25.28 194 ALA A N 1
ATOM 1136 C CA . ALA A 1 150 ? 9.998 -16.988 -30.834 1.00 27.38 194 ALA A CA 1
ATOM 1137 C C . ALA A 1 150 ? 8.562 -16.532 -30.597 1.00 23.89 194 ALA A C 1
ATOM 1138 O O . ALA A 1 150 ? 8.315 -15.361 -30.300 1.00 25.49 194 ALA A O 1
ATOM 1140 N N . ARG A 1 151 ? 7.611 -17.450 -30.738 1.00 25.51 195 ARG A N 1
ATOM 1141 C CA . ARG A 1 151 ? 6.210 -17.101 -30.530 1.00 27.12 195 ARG A CA 1
ATOM 1142 C C . ARG A 1 151 ? 5.940 -16.777 -29.062 1.00 24.43 195 ARG A C 1
ATOM 1143 O O . ARG A 1 151 ? 5.167 -15.874 -28.739 1.00 22.93 195 ARG A O 1
ATOM 1151 N N . ILE A 1 152 ? 6.596 -17.511 -28.170 1.00 21.10 196 ILE A N 1
ATOM 1152 C CA . ILE A 1 152 ? 6.460 -17.239 -26.740 1.00 16.09 196 ILE A CA 1
ATOM 1153 C C . ILE A 1 152 ? 6.991 -15.845 -26.432 1.00 21.02 196 ILE A C 1
ATOM 1154 O O . ILE A 1 152 ? 6.343 -15.065 -25.732 1.00 18.68 196 ILE A O 1
ATOM 1159 N N . ARG A 1 153 ? 8.159 -15.525 -26.980 1.00 21.32 197 ARG A N 1
ATOM 1160 C CA . ARG A 1 153 ? 8.735 -14.194 -26.828 1.00 22.87 197 ARG A CA 1
ATOM 1161 C C . ARG A 1 153 ? 7.771 -13.101 -27.293 1.00 21.52 197 ARG A C 1
ATOM 1162 O O . ARG A 1 153 ? 7.558 -12.111 -26.591 1.00 23.69 197 ARG A O 1
ATOM 1170 N N . ASP A 1 154 ? 7.180 -13.288 -28.470 1.00 26.87 198 ASP A N 1
ATOM 1171 C CA . ASP A 1 154 ? 6.256 -12.303 -29.032 1.00 27.06 198 ASP A CA 1
ATOM 1172 C C . ASP A 1 154 ? 5.050 -12.103 -28.125 1.00 24.98 198 ASP A C 1
ATOM 1173 O O . ASP A 1 154 ? 4.600 -10.980 -27.908 1.00 24.68 198 ASP A O 1
ATOM 1178 N N . THR A 1 155 ? 4.533 -13.203 -27.590 1.00 21.06 199 THR A N 1
ATOM 1179 C CA . THR A 1 155 ? 3.390 -13.143 -26.678 1.00 21.23 199 THR A CA 1
ATOM 1180 C C . THR A 1 155 ? 3.738 -12.421 -25.372 1.00 22.26 199 THR A C 1
ATOM 1181 O O . THR A 1 155 ? 2.952 -11.607 -24.875 1.00 20.19 199 THR A O 1
ATOM 1185 N N . LEU A 1 156 ? 4.918 -12.713 -24.826 1.00 22.06 200 LEU A N 1
ATOM 1186 C CA . LEU A 1 156 ? 5.402 -12.040 -23.622 1.00 18.49 200 LEU A CA 1
ATOM 1187 C C . LEU A 1 156 ? 5.434 -10.540 -23.798 1.00 24.51 200 LEU A C 1
ATOM 1188 O O . LEU A 1 156 ? 5.031 -9.784 -22.916 1.00 30.30 200 LEU A O 1
ATOM 1193 N N . ARG A 1 157 ? 5.944 -10.120 -24.947 1.00 23.76 201 ARG A N 1
ATOM 1194 C CA . ARG A 1 157 ? 6.040 -8.709 -25.252 1.00 30.49 201 ARG A CA 1
ATOM 1195 C C . ARG A 1 157 ? 4.652 -8.093 -25.188 1.00 28.34 201 ARG A C 1
ATOM 1196 O O . ARG A 1 157 ? 4.455 -7.042 -24.584 1.00 33.81 201 ARG A O 1
ATOM 1204 N N . ARG A 1 158 ? 3.685 -8.789 -25.774 1.00 21.11 202 ARG A N 1
ATOM 1205 C CA . ARG A 1 158 ? 2.315 -8.287 -25.866 1.00 26.00 202 ARG A CA 1
ATOM 1206 C C . ARG A 1 158 ? 1.559 -8.293 -24.528 1.00 28.95 202 ARG A C 1
ATOM 1207 O O . ARG A 1 158 ? 0.814 -7.354 -24.248 1.00 28.18 202 ARG A O 1
ATOM 1215 N N . VAL A 1 159 ? 1.726 -9.336 -23.711 1.00 20.50 203 VAL A N 1
ATOM 1216 C CA . VAL A 1 159 ? 0.916 -9.452 -22.491 1.00 24.00 203 VAL A CA 1
ATOM 1217 C C . VAL A 1 159 ? 1.536 -8.818 -21.245 1.00 23.83 203 VAL A C 1
ATOM 1218 O O . VAL A 1 159 ? 0.812 -8.494 -20.309 1.00 25.68 203 VAL A O 1
ATOM 1222 N N . LEU A 1 160 ? 2.856 -8.641 -21.218 1.00 21.01 204 LEU A N 1
ATOM 1223 C CA . LEU A 1 160 ? 3.498 -8.036 -20.044 1.00 21.15 204 LEU A CA 1
ATOM 1224 C C . LEU A 1 160 ? 3.407 -6.514 -20.017 1.00 26.71 204 LEU A C 1
ATOM 1225 O O . LEU A 1 160 ? 3.420 -5.913 -18.940 1.00 26.58 204 LEU A O 1
ATOM 1230 N N . ASN A 1 161 ? 3.347 -5.893 -21.190 1.00 26.18 205 ASN A N 1
ATOM 1231 C CA . ASN A 1 161 ? 3.150 -4.443 -21.274 1.00 37.98 205 ASN A CA 1
ATOM 1232 C C . ASN A 1 161 ? 4.283 -3.680 -20.570 1.00 29.14 205 ASN A C 1
ATOM 1233 O O . ASN A 1 161 ? 4.067 -2.671 -19.903 1.00 36.47 205 ASN A O 1
ATOM 1238 N N . LEU A 1 162 ? 5.490 -4.206 -20.708 1.00 22.72 206 LEU A N 1
ATOM 1239 C CA . LEU A 1 162 ? 6.688 -3.578 -20.185 1.00 19.20 206 LEU A CA 1
ATOM 1240 C C . LEU A 1 162 ? 7.247 -2.679 -21.280 1.00 22.17 206 LEU A C 1
ATOM 1241 O O . LEU A 1 162 ? 6.847 -2.806 -22.444 1.00 21.07 206 LEU A O 1
ATOM 1246 N N . PRO A 1 163 ? 8.154 -1.761 -20.926 1.00 20.45 207 PRO A N 1
ATOM 1247 C CA . PRO A 1 163 ? 8.682 -0.870 -21.968 1.00 17.30 207 PRO A CA 1
ATOM 1248 C C . PRO A 1 163 ? 9.346 -1.631 -23.120 1.00 22.50 207 PRO A C 1
ATOM 1249 O O . PRO A 1 163 ? 9.902 -2.709 -22.902 1.00 21.30 207 PRO A O 1
ATOM 1253 N N . PRO A 1 164 ? 9.289 -1.066 -24.337 1.00 25.82 208 PRO A N 1
ATOM 1254 C CA . PRO A 1 164 ? 9.769 -1.766 -25.535 1.00 26.62 208 PRO A CA 1
ATOM 1255 C C . PRO A 1 164 ? 11.248 -2.151 -25.486 1.00 24.13 208 PRO A C 1
ATOM 1256 O O . PRO A 1 164 ? 11.628 -3.086 -26.181 1.00 30.91 208 PRO A O 1
ATOM 1260 N N . ASN A 1 165 ? 12.067 -1.459 -24.701 1.00 24.30 209 ASN A N 1
ATOM 1261 C CA . ASN A 1 165 ? 13.490 -1.814 -24.645 1.00 23.10 209 ASN A CA 1
ATOM 1262 C C . ASN A 1 165 ? 13.786 -2.853 -23.559 1.00 27.23 209 ASN A C 1
ATOM 1263 O O . ASN A 1 165 ? 14.943 -3.115 -23.236 1.00 24.32 209 ASN A O 1
ATOM 1268 N N . THR A 1 166 ? 12.734 -3.435 -22.990 1.00 20.22 210 THR A N 1
ATOM 1269 C CA . THR A 1 166 ? 12.894 -4.432 -21.928 1.00 19.10 210 THR A CA 1
ATOM 1270 C C . THR A 1 166 ? 13.678 -5.648 -22.419 1.00 23.74 210 THR A C 1
ATOM 1271 O O . THR A 1 166 ? 13.341 -6.243 -23.440 1.00 22.39 210 THR A O 1
ATOM 1275 N N . ILE A 1 167 ? 14.715 -6.024 -21.680 1.00 22.17 211 ILE A N 1
ATOM 1276 C CA . ILE A 1 167 ? 15.534 -7.167 -22.071 1.00 20.73 211 ILE A CA 1
ATOM 1277 C C . ILE A 1 167 ? 14.891 -8.491 -21.633 1.00 27.77 211 ILE A C 1
ATOM 1278 O O . ILE A 1 167 ? 14.512 -8.643 -20.475 1.00 22.33 211 ILE A O 1
ATOM 1283 N N . MET A 1 168 ? 14.763 -9.429 -22.569 1.00 22.24 212 MET A N 1
ATOM 1284 C CA . MET A 1 168 ? 14.324 -10.786 -22.254 1.00 22.82 212 MET A CA 1
ATOM 1285 C C . MET A 1 168 ? 15.405 -11.744 -22.729 1.00 22.03 212 MET A C 1
ATOM 1286 O O . MET A 1 168 ? 16.014 -11.518 -23.775 1.00 28.33 212 MET A O 1
ATOM 1291 N N . GLU A 1 169 ? 15.668 -12.794 -21.958 1.00 20.74 213 GLU A N 1
ATOM 1292 C CA . GLU A 1 169 ? 16.735 -13.734 -22.318 1.00 23.16 213 GLU A CA 1
ATOM 1293 C C . GLU A 1 169 ? 16.222 -15.157 -22.298 1.00 22.62 213 GLU A C 1
ATOM 1294 O O . GLU A 1 169 ? 15.524 -15.540 -21.358 1.00 22.10 213 GLU A O 1
ATOM 1300 N N . TYR A 1 170 ? 16.570 -15.950 -23.309 1.00 22.52 214 TYR A N 1
ATOM 1301 C CA . TYR A 1 170 ? 16.190 -17.357 -23.290 1.00 22.35 214 TYR A CA 1
ATOM 1302 C C . TYR A 1 170 ? 17.367 -18.211 -22.825 1.00 26.31 214 TYR A C 1
ATOM 1303 O O . TYR A 1 170 ? 18.486 -18.066 -23.315 1.00 25.83 214 TYR A O 1
ATOM 1312 N N . LYS A 1 171 ? 17.093 -19.096 -21.874 1.00 21.86 215 LYS A N 1
ATOM 1313 C CA . LYS A 1 171 ? 18.090 -20.005 -21.334 1.00 25.63 215 LYS A CA 1
ATOM 1314 C C . LYS A 1 171 ? 17.591 -21.438 -21.426 1.00 27.76 215 LYS A C 1
ATOM 1315 O O . LYS A 1 171 ? 16.511 -21.763 -20.925 1.00 22.41 215 LYS A O 1
ATOM 1321 N N . THR A 1 172 ? 18.381 -22.275 -22.085 1.00 30.21 216 THR A N 1
ATOM 1322 C CA . THR A 1 172 ? 18.156 -23.712 -22.120 1.00 26.08 216 THR A CA 1
ATOM 1323 C C . THR A 1 172 ? 18.522 -24.275 -20.755 1.00 26.57 216 THR A C 1
ATOM 1324 O O . THR A 1 172 ? 19.546 -23.893 -20.190 1.00 35.52 216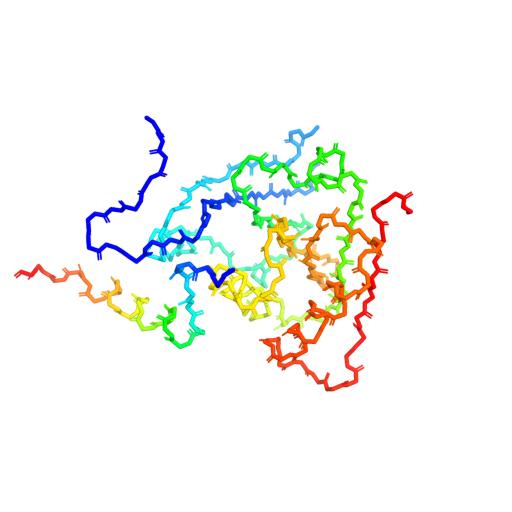 THR A O 1
ATOM 1328 N N . HIS A 1 173 ? 17.691 -25.161 -20.207 1.00 25.08 217 HIS A N 1
ATOM 1329 C CA . HIS A 1 173 ? 17.900 -25.631 -18.838 1.00 27.07 217 HIS A CA 1
ATOM 1330 C C . HIS A 1 173 ? 19.260 -26.321 -18.655 1.00 31.63 217 HIS A C 1
ATOM 1331 O O . HIS A 1 173 ? 19.923 -26.120 -17.640 1.00 35.38 217 HIS A O 1
ATOM 1338 N N . THR A 1 174 ? 19.680 -27.111 -19.640 1.00 44.48 218 THR A N 1
ATOM 1339 C CA . THR A 1 174 ? 20.913 -27.899 -19.516 1.00 51.78 218 THR A CA 1
ATOM 1340 C C . THR A 1 174 ? 22.181 -27.047 -19.534 1.00 52.51 218 THR A C 1
ATOM 1341 O O . THR A 1 174 ? 23.288 -27.580 -19.493 1.00 59.77 218 THR A O 1
ATOM 1345 N N . ASP A 1 175 ? 22.021 -25.728 -19.597 1.00 61.97 219 ASP A N 1
ATOM 1346 C CA . ASP A 1 175 ? 23.162 -24.820 -19.571 1.00 64.07 219 ASP A CA 1
ATOM 1347 C C . ASP A 1 175 ? 23.232 -24.060 -18.250 1.00 62.13 219 ASP A C 1
ATOM 1348 O O . ASP A 1 175 ? 23.139 -24.653 -17.174 1.00 65.83 219 ASP A O 1
ATOM 1353 N N . PRO B 2 20 ? -5.630 -28.285 -34.493 1.00 77.26 49 PRO B N 1
ATOM 1354 C CA . PRO B 2 20 ? -6.770 -27.453 -34.098 1.00 75.98 49 PRO B CA 1
ATOM 1355 C C . PRO B 2 20 ? -6.492 -26.620 -32.841 1.00 71.94 49 PRO B C 1
ATOM 1356 O O . PRO B 2 20 ? -5.643 -26.990 -32.025 1.00 70.75 49 PRO B O 1
ATOM 1360 N N . TRP B 2 21 ? -7.199 -25.502 -32.697 1.00 65.41 50 TRP B N 1
ATOM 1361 C CA . TRP B 2 21 ? -7.077 -24.660 -31.514 1.00 68.13 50 TRP B CA 1
ATOM 1362 C C . TRP B 2 21 ? -7.470 -25.427 -30.254 1.00 60.46 50 TRP B C 1
ATOM 1363 O O . TRP B 2 21 ? -8.136 -26.463 -30.335 1.00 59.19 50 TRP B O 1
ATOM 1374 N N . PRO B 2 22 ? -7.047 -24.931 -29.080 1.00 42.94 51 PRO B N 1
ATOM 1375 C CA . PRO B 2 22 ? -7.585 -25.508 -27.845 1.00 36.56 51 PRO B CA 1
ATOM 1376 C C . PRO B 2 22 ? -9.050 -25.136 -27.667 1.00 37.28 51 PRO B C 1
ATOM 1377 O O . PRO B 2 22 ? -9.494 -24.132 -28.216 1.00 33.72 51 PRO B O 1
ATOM 1381 N N . GLU B 2 23 ? -9.789 -25.932 -26.904 1.00 35.37 52 GLU B N 1
ATOM 1382 C CA . GLU B 2 23 ? -11.191 -25.638 -26.652 1.00 40.49 52 GLU B CA 1
ATOM 1383 C C . GLU B 2 23 ? -11.342 -24.412 -25.761 1.00 38.99 52 GLU B C 1
ATOM 1384 O O . GLU B 2 23 ? -12.258 -23.611 -25.938 1.00 43.64 52 GLU B O 1
ATOM 1390 N N . TYR B 2 24 ? -10.429 -24.273 -24.802 1.00 28.75 53 TYR B N 1
ATOM 1391 C CA . TYR B 2 24 ? -10.612 -23.312 -23.711 1.00 21.17 53 TYR B CA 1
ATOM 1392 C C . TYR B 2 24 ? -9.596 -22.190 -23.751 1.00 27.80 53 TYR B C 1
ATOM 1393 O O . TYR B 2 24 ? -8.526 -22.271 -23.161 1.00 31.64 53 TYR B O 1
ATOM 1402 N N . ILE B 2 25 ? -9.963 -21.137 -24.475 1.00 25.62 54 ILE B N 1
ATOM 1403 C CA . ILE B 2 25 ? -9.147 -19.940 -24.639 1.00 23.74 54 ILE B CA 1
ATOM 1404 C C . ILE B 2 25 ? -9.833 -18.770 -23.946 1.00 23.13 54 ILE B C 1
ATOM 1405 O O . ILE B 2 25 ? -11.031 -18.553 -24.128 1.00 26.87 54 ILE B O 1
ATOM 1410 N N . TYR B 2 26 ? -9.087 -18.028 -23.138 1.00 15.38 55 TYR B N 1
ATOM 1411 C CA . TYR B 2 26 ? -9.662 -16.881 -22.438 1.00 19.60 55 TYR B CA 1
ATOM 1412 C C . TYR B 2 26 ? -8.773 -15.669 -22.606 1.00 21.25 55 TYR B C 1
ATOM 1413 O O . TYR B 2 26 ? -7.567 -15.741 -22.368 1.00 18.84 55 TYR B O 1
ATOM 1422 N N . THR B 2 27 ? -9.366 -14.559 -23.020 1.00 21.49 56 THR B N 1
ATOM 1423 C CA . THR B 2 27 ? -8.629 -13.304 -23.064 1.00 22.72 56 THR B CA 1
ATOM 1424 C C . THR B 2 27 ? -8.449 -12.792 -21.645 1.00 19.14 56 THR B C 1
ATOM 1425 O O . THR B 2 27 ? -9.136 -13.239 -20.719 1.00 19.55 56 THR B O 1
ATOM 1429 N N . ARG B 2 28 ? -7.540 -11.843 -21.468 1.00 20.36 57 ARG B N 1
ATOM 1430 C CA . ARG B 2 28 ? -7.342 -11.262 -20.147 1.00 20.46 57 ARG B CA 1
ATOM 1431 C C . ARG B 2 28 ? -8.641 -10.653 -19.614 1.00 22.58 57 ARG B C 1
ATOM 1432 O O . ARG B 2 28 ? -8.979 -10.813 -18.441 1.00 17.82 57 ARG B O 1
ATOM 1440 N N . LEU B 2 29 ? -9.384 -9.975 -20.484 1.00 24.81 58 LEU B N 1
ATOM 1441 C CA . LEU B 2 29 ? -10.653 -9.372 -20.076 1.00 21.76 58 LEU B CA 1
ATOM 1442 C C . LEU B 2 29 ? -11.675 -10.437 -19.666 1.00 18.58 58 LEU B C 1
ATOM 1443 O O . LEU B 2 29 ? -12.412 -10.262 -18.695 1.00 19.35 58 LEU B O 1
ATOM 1448 N N . GLU B 2 30 ? -11.718 -11.534 -20.407 1.00 18.86 59 GLU B N 1
ATOM 1449 C CA . GLU B 2 30 ? -12.604 -12.641 -20.045 1.00 18.18 59 GLU B CA 1
ATOM 1450 C C . GLU B 2 30 ? -12.237 -13.226 -18.670 1.00 20.60 59 GLU B C 1
ATOM 1451 O O . GLU B 2 30 ? -13.123 -13.534 -17.878 1.00 25.33 59 GLU B O 1
ATOM 1457 N N . MET B 2 31 ? -10.945 -13.350 -18.375 1.00 17.52 60 MET B N 1
ATOM 1458 C CA . MET B 2 31 ? -10.516 -13.821 -17.054 1.00 18.97 60 MET B CA 1
ATOM 1459 C C . MET B 2 31 ? -11.051 -12.891 -15.959 1.00 18.00 60 MET B C 1
ATOM 1460 O O . MET B 2 31 ? -11.571 -13.349 -14.944 1.00 18.81 60 MET B O 1
ATOM 1465 N N . TYR B 2 32 ? -10.950 -11.582 -16.175 1.00 19.39 61 TYR B N 1
ATOM 1466 C CA . TYR B 2 32 ? -11.413 -10.639 -15.160 1.00 21.83 61 TYR B CA 1
ATOM 1467 C C . TYR B 2 32 ? -12.944 -10.563 -15.084 1.00 22.54 61 TYR B C 1
ATOM 1468 O O . TYR B 2 32 ? -13.489 -10.299 -14.014 1.00 26.59 61 TYR B O 1
ATOM 1477 N N . ASN B 2 33 ? -13.634 -10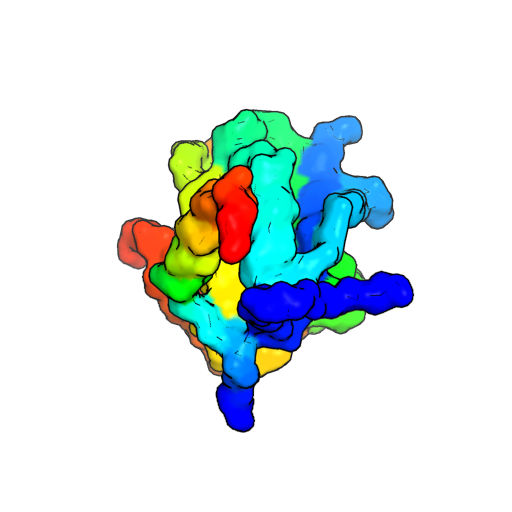.792 -16.203 1.00 22.39 62 ASN B N 1
ATOM 1478 C CA . ASN B 2 33 ? -15.102 -10.835 -16.182 1.00 23.01 62 ASN B CA 1
ATOM 1479 C C . ASN B 2 33 ? -15.584 -11.969 -15.272 1.00 27.76 62 ASN B C 1
ATOM 1480 O O . ASN B 2 33 ? -16.557 -11.833 -14.534 1.00 25.43 62 ASN B O 1
ATOM 1485 N N . ILE B 2 34 ? -14.879 -13.091 -15.332 1.00 23.67 63 ILE B N 1
ATOM 1486 C CA . ILE B 2 34 ? -15.181 -14.241 -14.491 1.00 22.43 63 ILE B CA 1
ATOM 1487 C C . ILE B 2 34 ? -14.875 -13.927 -13.020 1.00 23.61 63 ILE B C 1
ATOM 1488 O O . ILE B 2 34 ? -15.626 -14.332 -12.127 1.00 28.08 63 ILE B O 1
ATOM 1493 N N . LEU B 2 35 ? -13.795 -13.189 -12.763 1.00 19.43 64 LEU B N 1
ATOM 1494 C CA . LEU B 2 35 ? -13.475 -12.770 -11.400 1.00 23.94 64 LEU B CA 1
ATOM 1495 C C . LEU B 2 35 ? -14.601 -11.901 -10.819 1.00 25.90 64 LEU B C 1
ATOM 1496 O O . LEU B 2 35 ? -15.013 -12.070 -9.663 1.00 26.47 64 LEU B O 1
ATOM 1501 N N . LYS B 2 36 ? -15.111 -10.989 -11.636 1.00 24.43 65 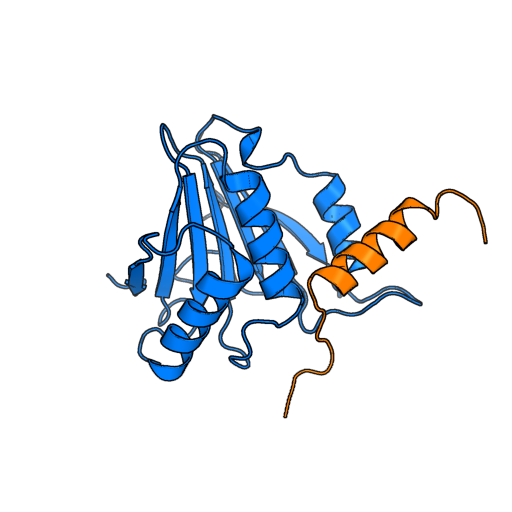LYS B N 1
ATOM 1502 C CA . LYS B 2 36 ? -16.201 -10.114 -11.198 1.00 26.38 65 LYS B CA 1
ATOM 1503 C C . LYS B 2 36 ? -17.421 -10.939 -10.786 1.00 32.75 65 LYS B C 1
ATOM 1504 O O . LYS B 2 36 ? -18.032 -10.687 -9.744 1.00 35.22 65 LYS B O 1
ATOM 1510 N N . ALA B 2 37 ? -17.757 -11.940 -11.599 1.00 31.44 66 ALA B N 1
ATOM 1511 C CA . ALA B 2 37 ? -18.896 -12.807 -11.314 1.00 30.42 66 ALA B CA 1
ATOM 1512 C C . ALA B 2 37 ? -18.684 -13.545 -9.998 1.00 38.74 66 ALA B C 1
ATOM 1513 O O . ALA B 2 37 ? -19.586 -13.633 -9.165 1.00 39.98 66 ALA B O 1
ATOM 1515 N N . GLU B 2 38 ? -17.475 -14.064 -9.819 1.00 31.74 67 GLU B N 1
ATOM 1516 C CA . GLU B 2 38 ? -17.115 -14.787 -8.609 1.00 34.93 67 GLU B CA 1
ATOM 1517 C C . GLU B 2 38 ? -17.205 -13.886 -7.371 1.00 44.87 67 GLU B C 1
ATOM 1518 O O . GLU B 2 38 ? -17.693 -14.300 -6.320 1.00 46.71 67 GLU B O 1
ATOM 1524 N N . HIS B 2 39 ? -16.744 -12.648 -7.510 1.00 39.88 68 HIS B N 1
ATOM 1525 C CA . HIS B 2 39 ? -16.748 -11.695 -6.407 1.00 46.46 68 HIS B CA 1
ATOM 1526 C C . HIS B 2 39 ? -18.170 -11.411 -5.914 1.00 53.15 68 HIS B C 1
ATOM 1527 O O . HIS B 2 39 ? -18.403 -11.278 -4.715 1.00 60.10 68 HIS B O 1
ATOM 1534 N N . ASP B 2 40 ? -19.120 -11.336 -6.840 1.00 44.57 69 ASP B N 1
ATOM 1535 C CA . ASP B 2 40 ? -20.486 -10.938 -6.505 1.00 47.27 69 ASP B CA 1
ATOM 1536 C C . ASP B 2 40 ? -21.342 -12.075 -5.937 1.00 47.71 69 ASP B C 1
ATOM 1537 O O . ASP B 2 40 ? -22.452 -11.845 -5.453 1.00 44.09 69 ASP B O 1
ATOM 1542 N N . SER B 2 41 ? -20.832 -13.299 -5.981 1.00 42.28 70 SER B N 1
ATOM 1543 C CA . SER B 2 41 ? -21.638 -14.448 -5.581 1.00 46.65 70 SER B CA 1
ATOM 1544 C C . SER B 2 41 ? -21.730 -14.632 -4.059 1.00 44.18 70 SER B C 1
ATOM 1545 O O . SER B 2 41 ? -21.918 -15.749 -3.578 1.00 40.24 70 SER B O 1
ATOM 1548 N N . ILE B 2 42 ? -21.617 -13.543 -3.302 1.00 35.13 71 ILE B N 1
ATOM 1549 C CA . ILE B 2 42 ? -21.905 -13.602 -1.870 1.00 35.02 71 ILE B CA 1
ATOM 1550 C C . ILE B 2 42 ? -23.414 -13.528 -1.626 1.00 30.51 71 ILE B C 1
ATOM 1551 O O . ILE B 2 42 ? -23.894 -13.806 -0.519 1.00 31.32 71 ILE B O 1
ATOM 1556 N N . LEU B 2 43 ? -24.159 -13.136 -2.659 1.00 28.23 72 LEU B N 1
ATOM 1557 C CA . LEU B 2 43 ? -25.618 -13.151 -2.605 1.00 26.95 72 LEU B CA 1
ATOM 1558 C C . LEU B 2 43 ? -26.147 -14.408 -3.278 1.00 29.05 72 LEU B C 1
ATOM 1559 O O . LEU B 2 43 ? -25.661 -14.815 -4.331 1.00 30.15 72 LEU B O 1
ATOM 1564 N N . ALA B 2 44 ? -27.138 -15.030 -2.659 1.00 28.38 73 ALA B N 1
ATOM 1565 C CA . ALA B 2 44 ? -27.668 -16.285 -3.164 1.00 36.34 73 ALA B CA 1
ATOM 1566 C C . ALA B 2 44 ? -28.509 -16.066 -4.423 1.00 42.46 73 ALA B C 1
ATOM 1567 O O . ALA B 2 44 ? -29.362 -15.176 -4.474 1.00 33.37 73 ALA B O 1
ATOM 1569 N N . GLU B 2 45 ? -28.263 -16.890 -5.436 1.00 45.85 74 GLU B N 1
ATOM 1570 C CA . GLU B 2 45 ? -29.035 -16.828 -6.668 1.00 51.28 74 GLU B CA 1
ATOM 1571 C C . GLU B 2 45 ? -30.370 -17.536 -6.499 1.00 48.34 74 GLU B C 1
ATOM 1572 O O . GLU B 2 45 ? -31.272 -17.367 -7.318 1.00 63.51 74 GLU B O 1
#

Sequence (191 aa):
KAVVPGPAEHPLQYNYTFWYSRRTEQNIKQIGTFASVEQFWRFYSHMVRPGDLTGHSDFHLFKEGIKPMWEDDANKNGGKWIIRLRKGLASRCWENLILAMLGEQFMVGEEICGAVVSVRFQEDIISIWNKTASDQATTARIRDTLRRVLNLPPNTIMEYKTHTDPWPEYIYTRLEMYNILKAEHDSILAE

InterPro domains:
  IPR001040 Translation Initiation factor eIF- 4e [PF01652] (55-222)
  IPR001040 Translation Initiation factor eIF- 4e [PTHR11960] (13-221)
  IPR019770 Eukaryotic translation initiation factor 4E (eIF-4E), conserved site [PS00813] (112-135)
  IPR023398 Translation Initiation factor eIF- 4e-like [G3DSA:3.30.760.10] (18-225)
  IPR023398 Translation Initiation factor eIF- 4e-like [SSF55418] (24-225)

Solvent-accessible surface area: 10950 Å² total; per-residue (Å²): 250,88,49,96,53,20,135,108,31,78,36,13,57,62,34,2,5,0,20,76,12,99,181,168,115,120,99,26,86,115,69,15,26,0,3,0,0,16,30,0,10,97,58,27,88,161,30,80,90,3,41,105,33,125,32,72,2,15,20,10,0,0,12,87,73,13,89,6,34,96,96,11,121,26,0,87,112,0,0,56,25,12,2,130,6,171,81,66,43,0,15,178,4,2,21,24,1,0,2,6,3,0,0,20,30,3,61,20,58,120,26,12,0,0,0,11,0,12,3,65,180,140,53,3,32,0,8,2,20,0,64,49,18,94,50,145,83,13,15,31,129,0,96,77,10,0,163,140,8,4,122,28,84,131,130,37,145,38,84,51,85,46,23,83,151,185,203,31,145,79,53,20,66,93,124,76,0,71,80,12,62,139,65,41,136,78,67,151,133,112,214

Radius of gyration: 16.24 Å; Cα contacts (8 Å, |Δi|>4): 354; chains: 2; bounding box: 52×37×39 Å